Protein AF-0000000082487691 (afdb_homodimer)

pLDDT: mean 76.6, std 19.41, range [31.83, 94.5]

InterPro domains:
  IPR036424 Decaprenyl diphosphate synthase-like superfamily [G3DSA:3.40.1180.10] (66-189)
  IPR036424 Decaprenyl diphosphate synthase-like superfamily [SSF64005] (5-182)
  IPR038887 Dehydrodolichyl diphosphate synthase complex subunit Nus1 [PTHR21528] (10-188)

Secondary structure (DSSP, 8-state):
-EEEE-GGG--HHHHHHHHHHHHHTT---EEEEETT-HHHHTHHHHHHHHHHHHHHHHHT--STT----GGGS----SSSS--------TTEEEEEGGGTHHHHHHHHHHHTTS-GGG--HHHHHHHHS-SS--SEEEEESSS-S-TT--GGG-SS-EEEEES-STT--HHHHHHHHHHHHHHHHHHH-/-EEEE-GGG--HHHHHHHHHHHHHTT---EEEEETT-HHHHTHHHHHHHHHHHHHHHHHT--STT----TTSS----SSSS--------TTEEEE-GGGTHHHHHHHHHHHTTS-GGG--HHHHHHHHS-SS--SEEEEESSS-S-TT--GGG-SS-EEEEES-STT--HHHHHHHHHHHHHHHHHHH-

Solvent-accessible surface area (backbone atoms only — not comparable to full-atom values): 21103 Å² total; per-residue (Å²): 61,33,37,32,36,59,43,91,71,72,47,68,67,39,53,44,48,52,52,51,52,38,48,75,72,63,53,63,45,40,37,41,34,24,48,74,29,58,60,72,74,37,43,65,60,50,41,52,52,42,52,53,53,51,49,58,57,52,67,72,48,83,62,82,71,78,68,62,79,62,71,61,55,65,69,69,77,79,75,74,83,76,72,73,60,68,62,58,54,77,46,60,41,81,43,30,41,69,58,9,69,59,35,49,48,53,40,49,50,59,50,54,78,45,59,66,91,69,63,42,68,69,53,48,40,68,64,67,40,60,98,64,62,39,62,35,33,40,26,25,23,77,55,47,34,44,63,37,55,57,39,84,45,37,41,75,16,28,60,42,73,40,60,51,57,65,84,61,46,71,63,59,51,48,53,54,53,46,55,53,49,55,39,52,49,60,67,74,96,63,33,38,33,36,61,43,92,71,72,46,65,66,39,52,44,48,51,52,51,52,38,51,73,72,63,53,64,46,40,35,40,33,23,48,75,30,59,61,72,74,38,42,63,60,50,43,51,52,43,50,52,54,49,50,58,59,53,67,72,48,84,61,82,70,79,68,62,77,61,71,62,56,63,69,69,79,79,74,75,82,78,70,72,61,68,61,58,54,75,45,61,42,81,43,29,42,68,59,8,68,57,35,49,49,54,40,50,52,60,50,55,77,47,60,65,90,68,63,43,68,66,52,47,40,67,65,65,42,62,98,62,62,41,62,36,34,41,27,24,24,77,57,47,35,46,62,39,53,56,37,87,45,40,41,75,17,28,59,44,72,40,61,53,55,66,84,60,46,71,65,58,51,49,53,55,50,47,56,51,50,53,38,53,49,60,67,72,97

Sequence (378 aa):
MAFTNESHNLDLNAVTDLICWCKQLGIKYITLYDDLGKLKGNQKDLFRCLDYKASLLDGNNNHPLTKTNGNGYTRPRANGTPSESINYIKGLTILSKQEGRQKFVRDIKNLLTVEPDRIDIELVQKHIGWTSDPEMLVTFGTKQCLFGFPPWQLRLTEIFSLPSHRNITYKTFIDCLEKYSRTTQRLGAMAFTNESHNLDLNAVTDLICWCKQLGIKYITLYDDLGKLKGNQKDLFRCLDYKASLLDGNNNHPLTKTNGNGYTRPRANGTPSESINYIKGLTILSKQEGRQKFVRDIKNLLTVEPDRIDIELVQKHIGWTSDPEMLVTFGTKQCLFGFPPWQLRLTEIFSLPSHRNITYKTFIDCLEKYSRTTQRLGA

Radius of gyration: 24.48 Å; Cα contacts (8 Å, |Δi|>4): 515; chains: 2; bounding box: 46×85×62 Å

Foldseek 3Di:
DEEEEAPPDDDLLLVLVLVVLCVVVPNQAYEYEYAVCVCVVCLVVSQVSNVVVVVVVVVVPPPPPPPPVCVQQPDPDPDDDCPPPSRPRRNYHYYYLCLFPVVLVVLVVVCVVPDPVPDDPVVSCVRNNDPAAAQEYEYEACDQDRSRPHCVSCPNHHYHYDHHSPPDDPVNVVVRVVVSVVVVVVVVD/DEEEEAPPDDDLLLVLVLVVLCVVVPNQAYEYEYAVCVCVVCLVVSLVSNVVVVVVVVVVPPPPPPPPPCVQQPDPDPDDDCPPPSRPRRNYHYYYLCLFVVVLVVLVVVCVVPDPVPDDPVVSCVRNNDPAAAQEYEYEACDQDRSRPHDVRCPNHHYHYDHHSPPDDPVNVVVRVVVSVVVVVVVVD

Nearest PDB structures (foldseek):
  6z1n-assembly1_B-2  TM=8.251E-01  e=3.346E-14  Homo sapiens
  6w2l-assembly1_B  TM=8.427E-01  e=1.515E-13  Homo sapiens
  3ugs-assembly1_B  TM=5.948E-01  e=1.811E-06  Campylobacter jejuni
  5xk9-assembly2_C  TM=5.815E-01  e=3.152E-04  Streptomyces sp. CNH189
  5ygj-assembly1_A  TM=5.341E-01  e=9.185E-04  Streptomyces sp. CL190

Structure (mmCIF, N/CA/C/O backbone):
data_AF-0000000082487691-model_v1
#
loop_
_entity.id
_entity.type
_entity.pdbx_description
1 polymer 'ditrans,polycis-polyprenyl diphosphate synthase'
#
loop_
_atom_site.group_PDB
_atom_site.id
_atom_site.type_symbol
_atom_site.label_atom_id
_atom_site.label_alt_id
_atom_site.label_comp_id
_atom_site.label_asym_id
_atom_site.label_entity_id
_atom_site.label_seq_id
_atom_site.pdbx_PDB_ins_code
_atom_site.Cartn_x
_atom_site.Cartn_y
_atom_site.Cartn_z
_atom_site.occupancy
_atom_site.B_iso_or_equiv
_atom_site.auth_seq_id
_atom_site.auth_comp_id
_atom_site.auth_asym_id
_atom_site.auth_atom_id
_atom_site.pdbx_PDB_model_num
ATOM 1 N N . MET A 1 1 ? -7.191 11.297 6.094 1 80.62 1 MET A N 1
ATOM 2 C CA . MET A 1 1 ? -6.598 11.383 4.762 1 80.62 1 MET A CA 1
ATOM 3 C C . MET A 1 1 ? -5.082 11.516 4.855 1 80.62 1 MET A C 1
ATOM 5 O O . MET A 1 1 ? -4.562 12.219 5.727 1 80.62 1 MET A O 1
ATOM 9 N N . ALA A 1 2 ? -4.387 10.742 4.074 1 81.31 2 ALA A N 1
ATOM 10 C CA . ALA A 1 2 ? -2.928 10.773 4.086 1 81.31 2 ALA A CA 1
ATOM 11 C C . ALA A 1 2 ? -2.375 11.148 2.717 1 81.31 2 ALA A C 1
ATOM 13 O O . ALA A 1 2 ? -3 10.875 1.69 1 81.31 2 ALA A O 1
ATOM 14 N N . PHE A 1 3 ? -1.281 11.906 2.689 1 83.19 3 PHE A N 1
ATOM 15 C CA . PHE A 1 3 ? -0.546 12.266 1.482 1 83.19 3 PHE A CA 1
ATOM 16 C C . PHE A 1 3 ? 0.904 11.805 1.574 1 83.19 3 PHE A C 1
ATOM 18 O O . PHE A 1 3 ? 1.541 11.953 2.619 1 83.19 3 PHE A O 1
ATOM 25 N N . THR A 1 4 ? 1.379 11.164 0.609 1 81.88 4 THR A N 1
ATOM 26 C CA . THR A 1 4 ? 2.799 10.836 0.535 1 81.88 4 THR A CA 1
ATOM 27 C C . THR A 1 4 ? 3.441 11.5 -0.682 1 81.88 4 THR A C 1
ATOM 29 O O . THR A 1 4 ? 2.812 11.625 -1.733 1 81.88 4 THR A O 1
ATOM 32 N N . ASN A 1 5 ? 4.613 12.094 -0.536 1 79.06 5 ASN A N 1
ATOM 33 C CA . ASN A 1 5 ? 5.277 12.844 -1.597 1 79.06 5 ASN A CA 1
ATOM 34 C C . ASN A 1 5 ? 6.746 12.453 -1.722 1 79.06 5 ASN A C 1
ATOM 36 O O . ASN A 1 5 ? 7.426 12.242 -0.715 1 79.06 5 ASN A O 1
ATOM 40 N N . GLU A 1 6 ? 7.121 12.297 -3.043 1 71.5 6 GLU A N 1
ATOM 41 C CA . GLU A 1 6 ? 8.547 12.281 -3.34 1 71.5 6 GLU A CA 1
ATOM 42 C C . GLU A 1 6 ? 9.188 13.648 -3.098 1 71.5 6 GLU A C 1
ATOM 44 O O . GLU A 1 6 ? 8.781 14.641 -3.709 1 71.5 6 GLU A O 1
ATOM 49 N N . SER A 1 7 ? 9.961 13.742 -2.18 1 66.94 7 SER A N 1
ATOM 50 C CA . SER A 1 7 ? 10.367 14.992 -1.549 1 66.94 7 SER A CA 1
ATOM 51 C C . SER A 1 7 ? 11.219 15.836 -2.49 1 66.94 7 SER A C 1
ATOM 53 O O . SER A 1 7 ? 11.352 17.047 -2.305 1 66.94 7 SER A O 1
ATOM 55 N N . HIS A 1 8 ? 11.789 15.383 -3.486 1 72.31 8 HIS A N 1
ATOM 56 C CA . HIS A 1 8 ? 12.797 16.188 -4.176 1 72.31 8 HIS A CA 1
ATOM 57 C C . HIS A 1 8 ? 12.234 17.547 -4.574 1 72.31 8 HIS A C 1
ATOM 59 O O . HIS A 1 8 ? 12.953 18.547 -4.555 1 72.31 8 HIS A O 1
ATOM 65 N N . ASN A 1 9 ? 11.055 17.703 -4.75 1 79 9 ASN A N 1
ATOM 66 C CA . ASN A 1 9 ? 10.484 18.969 -5.188 1 79 9 ASN A CA 1
ATOM 67 C C . ASN A 1 9 ? 9.266 19.344 -4.352 1 79 9 ASN A C 1
ATOM 69 O O . ASN A 1 9 ? 8.234 19.75 -4.895 1 79 9 ASN A O 1
ATOM 73 N N . LEU A 1 10 ? 9.516 19.469 -3.084 1 87.56 10 LEU A N 1
ATOM 74 C CA . LEU A 1 10 ? 8.391 19.75 -2.193 1 87.56 10 LEU A CA 1
ATOM 75 C C . LEU A 1 10 ? 7.988 21.219 -2.291 1 87.56 10 LEU A C 1
ATOM 77 O O . LEU A 1 10 ? 8.828 22.109 -2.164 1 87.56 10 LEU A O 1
ATOM 81 N N . ASP A 1 11 ? 6.812 21.516 -2.615 1 92 11 ASP A N 1
ATOM 82 C CA . ASP A 1 11 ? 6.211 22.844 -2.701 1 92 11 ASP A CA 1
ATOM 83 C C . ASP A 1 11 ? 5.297 23.109 -1.506 1 92 11 ASP A C 1
ATOM 85 O O . ASP A 1 11 ? 4.16 22.641 -1.468 1 92 11 ASP A O 1
ATOM 89 N N . LEU A 1 12 ? 5.754 23.938 -0.616 1 90.69 12 LEU A N 1
ATOM 90 C CA . LEU A 1 12 ? 5.039 24.203 0.628 1 90.69 12 LEU A CA 1
ATOM 91 C C . LEU A 1 12 ? 3.691 24.859 0.353 1 90.69 12 LEU A C 1
ATOM 93 O O . LEU A 1 12 ? 2.717 24.609 1.064 1 90.69 12 LEU A O 1
ATOM 97 N N . ASN A 1 13 ? 3.666 25.625 -0.616 1 91.31 13 ASN A N 1
ATOM 98 C CA . ASN A 1 13 ? 2.412 26.281 -0.967 1 91.31 13 ASN A CA 1
ATOM 99 C C . ASN A 1 13 ? 1.351 25.266 -1.393 1 91.31 13 ASN A C 1
ATOM 101 O O . ASN A 1 13 ? 0.192 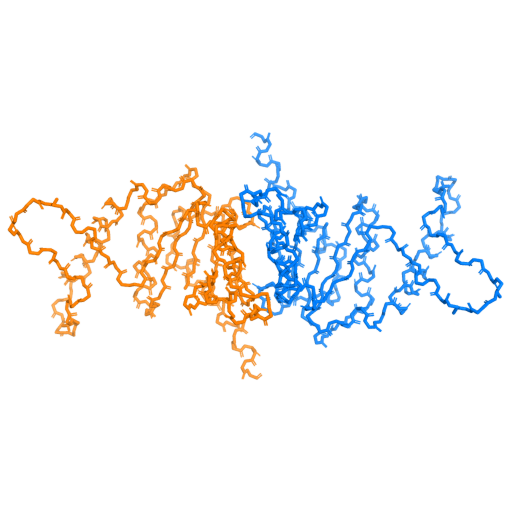25.375 -0.985 1 91.31 13 ASN A O 1
ATOM 105 N N . ALA A 1 14 ? 1.73 24.359 -2.186 1 93.62 14 ALA A N 1
ATOM 106 C CA . ALA A 1 14 ? 0.811 23.328 -2.635 1 93.62 14 ALA A CA 1
ATOM 107 C C . ALA A 1 14 ? 0.339 22.469 -1.465 1 93.62 14 ALA A C 1
ATOM 109 O O . ALA A 1 14 ? -0.845 22.125 -1.368 1 93.62 14 ALA A O 1
ATOM 110 N N . VAL A 1 15 ? 1.263 22.141 -0.592 1 93.56 15 VAL A N 1
ATOM 111 C CA . VAL A 1 15 ? 0.938 21.312 0.567 1 93.56 15 VAL A CA 1
ATOM 112 C C . VAL A 1 15 ? -0.063 22.047 1.459 1 93.56 15 VAL A C 1
ATOM 114 O O . VAL A 1 15 ? -1.046 21.453 1.913 1 93.56 15 VAL A O 1
ATOM 117 N N . THR A 1 16 ? 0.171 23.297 1.688 1 92.75 16 THR A N 1
ATOM 118 C CA . THR A 1 16 ? -0.715 24.062 2.559 1 92.75 16 THR A CA 1
ATOM 119 C C . THR A 1 16 ? -2.082 24.25 1.906 1 92.75 16 THR A C 1
ATOM 121 O O . THR A 1 16 ? -3.104 24.297 2.594 1 92.75 16 THR A O 1
ATOM 124 N N . ASP A 1 17 ? -2.148 24.359 0.562 1 92.69 17 ASP A N 1
ATOM 125 C CA . ASP A 1 17 ? -3.428 24.375 -0.142 1 92.69 17 ASP A CA 1
ATOM 126 C C . ASP A 1 17 ? -4.223 23.109 0.132 1 92.69 17 ASP A C 1
ATOM 128 O O . ASP A 1 17 ? -5.414 23.172 0.445 1 92.69 17 ASP A O 1
ATOM 132 N N . LEU A 1 18 ? -3.541 22.031 0.027 1 93.38 18 LEU A N 1
ATOM 133 C CA . LEU A 1 18 ? -4.184 20.734 0.254 1 93.38 18 LEU A CA 1
ATOM 134 C C . LEU A 1 18 ? -4.754 20.656 1.666 1 93.38 18 LEU A C 1
ATOM 1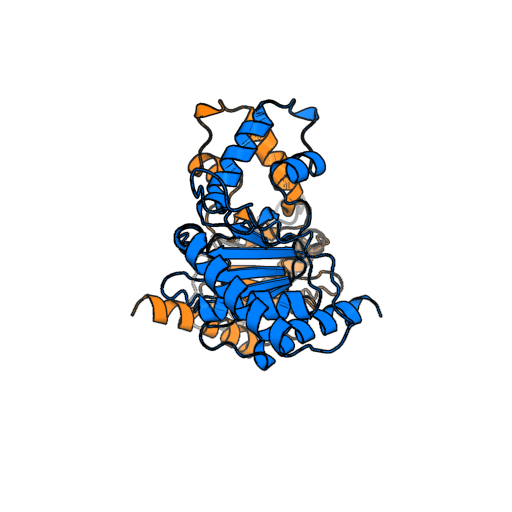36 O O . LEU A 1 18 ? -5.887 20.219 1.856 1 93.38 18 LEU A O 1
ATOM 140 N N . ILE A 1 19 ? -3.953 21.094 2.615 1 91.69 19 ILE A N 1
ATOM 141 C CA . ILE A 1 19 ? -4.398 21.078 4.004 1 91.69 19 ILE A CA 1
ATOM 142 C C . ILE A 1 19 ? -5.641 21.938 4.164 1 91.69 19 ILE A C 1
ATOM 144 O O . ILE A 1 19 ? -6.625 21.531 4.773 1 91.69 19 ILE A O 1
ATOM 148 N N . CYS A 1 20 ? -5.605 23.094 3.586 1 89.88 20 CYS A N 1
ATOM 149 C CA . CYS A 1 20 ? -6.723 24.031 3.682 1 89.88 20 CYS A CA 1
ATOM 150 C C . CYS A 1 20 ? -7.977 23.453 3.037 1 89.88 20 CYS A C 1
ATOM 152 O O . CYS A 1 20 ? -9.07 23.562 3.592 1 89.88 20 CYS A O 1
ATOM 154 N N . TRP A 1 21 ? -7.812 22.859 1.884 1 90.5 21 TRP A N 1
ATOM 155 C CA . TRP A 1 21 ? -8.945 22.234 1.204 1 90.5 21 TRP A CA 1
ATOM 156 C C . TRP A 1 21 ? -9.555 21.125 2.055 1 90.5 21 TRP A C 1
ATOM 158 O O . TRP A 1 21 ? -10.781 21.016 2.166 1 90.5 21 TRP A O 1
ATOM 168 N N . CYS A 1 22 ? -8.688 20.281 2.625 1 90 22 CYS A N 1
ATOM 169 C CA . CYS A 1 22 ? -9.164 19.219 3.506 1 90 22 CYS A CA 1
ATOM 170 C C . CYS A 1 22 ? -9.961 19.781 4.668 1 90 22 CYS A C 1
ATOM 172 O O . CYS A 1 22 ? -11.047 19.297 4.98 1 90 22 CYS A O 1
ATOM 174 N N . LYS A 1 23 ? -9.492 20.828 5.289 1 86.06 23 LYS A N 1
ATOM 175 C CA . LYS A 1 23 ? -10.156 21.453 6.43 1 86.06 23 LYS A CA 1
ATOM 176 C C . LYS A 1 23 ? -11.5 22.047 6.02 1 86.06 23 LYS A C 1
ATOM 178 O O . LYS A 1 23 ? -12.492 21.922 6.746 1 86.06 23 LYS A O 1
ATOM 183 N N . GLN A 1 24 ? -11.484 22.656 4.922 1 86.56 24 GLN A N 1
ATOM 184 C CA . GLN A 1 24 ? -12.711 23.266 4.41 1 86.56 24 GLN A CA 1
ATOM 185 C C . GLN A 1 24 ? -13.781 22.203 4.148 1 86.56 24 GLN A C 1
ATOM 187 O O . GLN A 1 24 ? -14.977 22.484 4.289 1 86.56 24 GLN A O 1
ATOM 192 N N . LEU A 1 25 ? -13.359 21.047 3.805 1 88.75 25 LEU A N 1
ATOM 193 C CA . LEU A 1 25 ? -14.289 19.969 3.492 1 88.75 25 LEU A CA 1
ATOM 194 C C . LEU A 1 25 ? -14.672 19.203 4.754 1 88.75 25 LEU A C 1
ATOM 196 O O . LEU A 1 25 ? -15.477 18.281 4.699 1 88.75 25 LEU A O 1
ATOM 200 N N . GLY A 1 26 ? -14.016 19.516 5.867 1 87.81 26 GLY A N 1
ATOM 201 C CA . GLY A 1 26 ? -14.391 18.906 7.133 1 87.81 26 GLY A CA 1
ATOM 202 C C . GLY A 1 26 ? -13.586 17.672 7.465 1 87.81 26 GLY A C 1
ATOM 203 O O . GLY A 1 26 ? -13.977 16.875 8.328 1 87.81 26 GLY A O 1
ATOM 204 N N . ILE A 1 27 ? -12.539 17.453 6.73 1 87.38 27 ILE A N 1
ATOM 205 C CA . ILE A 1 27 ? -11.664 16.328 7.047 1 87.38 27 ILE A CA 1
ATOM 206 C C . ILE A 1 27 ? -10.898 16.625 8.344 1 87.38 27 ILE A C 1
ATOM 208 O O . ILE A 1 27 ? -10.164 17.609 8.422 1 87.38 27 ILE A O 1
ATOM 212 N N . LYS A 1 28 ? -11 15.758 9.266 1 85.75 28 LYS A N 1
ATOM 213 C CA . LYS A 1 28 ? -10.547 16.031 10.625 1 85.75 28 LYS A CA 1
ATOM 214 C C . LYS A 1 28 ? -9.094 15.609 10.82 1 85.75 28 LYS A C 1
ATOM 216 O O . LYS A 1 28 ? -8.367 16.219 11.609 1 85.75 28 LYS A O 1
ATOM 221 N N . TYR A 1 29 ? -8.672 14.594 10.18 1 88.19 29 TYR A N 1
ATOM 222 C CA . TYR A 1 29 ? -7.332 14.055 10.375 1 88.19 29 TYR A CA 1
ATOM 223 C C . TYR A 1 29 ? -6.559 14.008 9.062 1 88.19 29 TYR A C 1
ATOM 225 O O . TYR A 1 29 ? -7.027 13.43 8.078 1 88.19 29 TYR A O 1
ATOM 233 N N . ILE A 1 30 ? -5.477 14.742 9.062 1 91.06 30 ILE A N 1
ATOM 234 C CA . ILE A 1 30 ? -4.613 14.797 7.887 1 91.06 30 ILE A CA 1
ATOM 235 C C . ILE A 1 30 ? -3.213 14.312 8.25 1 91.06 30 ILE A C 1
ATOM 237 O O . ILE A 1 30 ? -2.637 14.75 9.25 1 91.06 30 ILE A O 1
ATOM 241 N N . THR A 1 31 ? -2.742 13.336 7.547 1 91.06 31 THR A N 1
ATOM 242 C CA . THR A 1 31 ? -1.373 12.859 7.719 1 91.06 31 THR A CA 1
ATOM 243 C C . THR A 1 31 ? -0.534 13.172 6.48 1 91.06 31 THR A C 1
ATOM 245 O O . THR A 1 31 ? -0.919 12.836 5.363 1 91.06 31 THR A O 1
ATOM 248 N N . LEU A 1 32 ? 0.548 13.898 6.691 1 92.75 32 LEU A N 1
ATOM 249 C CA . LEU A 1 32 ? 1.507 14.195 5.633 1 92.75 32 LEU A CA 1
ATOM 250 C C . LEU A 1 32 ? 2.777 13.367 5.801 1 92.75 32 LEU A C 1
ATOM 252 O O . LEU A 1 32 ? 3.285 13.227 6.918 1 92.75 32 LEU A O 1
ATOM 256 N N . TYR A 1 33 ? 3.191 12.789 4.664 1 91.81 33 TYR A N 1
ATOM 257 C CA . TYR A 1 33 ? 4.426 12.016 4.676 1 91.81 33 TYR A CA 1
ATOM 258 C C . TYR A 1 33 ? 5.336 12.422 3.521 1 91.81 33 TYR A C 1
ATOM 260 O O . TYR A 1 33 ? 4.879 12.586 2.389 1 91.81 33 TYR A O 1
ATOM 268 N N . ASP A 1 34 ? 6.582 12.664 3.855 1 91.56 34 ASP A N 1
ATOM 269 C CA . ASP A 1 34 ? 7.594 12.781 2.811 1 91.56 34 ASP A CA 1
ATOM 270 C C . ASP A 1 34 ? 8.859 12.016 3.182 1 91.56 34 ASP A C 1
ATOM 272 O O . ASP A 1 34 ? 9.258 11.992 4.348 1 91.56 34 ASP A O 1
ATOM 276 N N . ASP A 1 35 ? 9.516 11.461 2.207 1 88.19 35 ASP A N 1
ATOM 277 C CA . ASP A 1 35 ? 10.57 10.477 2.42 1 88.19 35 ASP A CA 1
ATOM 278 C C . ASP A 1 35 ? 11.836 11.141 2.967 1 88.19 35 ASP A C 1
ATOM 280 O O . ASP A 1 35 ? 12.578 10.531 3.736 1 88.19 35 ASP A O 1
ATOM 284 N N . LEU A 1 36 ? 12.016 12.398 2.637 1 88.81 36 LEU A N 1
ATOM 285 C CA . LEU A 1 36 ? 13.266 13.039 3.047 1 88.81 36 LEU A CA 1
ATOM 286 C C . LEU A 1 36 ? 13.055 13.875 4.301 1 88.81 36 LEU A C 1
ATOM 288 O O . LEU A 1 36 ? 14 14.477 4.816 1 88.81 36 LEU A O 1
ATOM 292 N N . GLY A 1 37 ? 11.859 13.953 4.77 1 90.44 37 GLY A N 1
ATOM 293 C CA . GLY A 1 37 ? 11.578 14.703 5.988 1 90.44 37 GLY A CA 1
ATOM 294 C C . GLY A 1 37 ? 11.648 16.203 5.797 1 90.44 37 GLY A C 1
ATOM 295 O O . GLY A 1 37 ? 11.961 16.938 6.734 1 90.44 37 GLY A O 1
ATOM 296 N N . LYS A 1 38 ? 11.406 16.656 4.641 1 91.94 38 LYS A N 1
ATOM 297 C CA . LYS A 1 38 ? 11.461 18.078 4.359 1 91.94 38 LYS A CA 1
ATOM 298 C C . LYS A 1 38 ? 10.352 18.828 5.086 1 91.94 38 LYS A C 1
ATOM 300 O O . LYS A 1 38 ? 10.547 19.953 5.547 1 91.94 38 LYS A O 1
ATOM 305 N N . LEU A 1 39 ? 9.219 18.266 5.207 1 91.5 39 LEU A N 1
ATOM 306 C CA . LEU A 1 39 ? 8.102 18.891 5.895 1 91.5 39 LEU A CA 1
ATOM 307 C C . LEU A 1 39 ? 8.391 19.047 7.383 1 91.5 39 LEU A C 1
ATOM 309 O O . LEU A 1 39 ? 8.125 20.109 7.961 1 91.5 39 LEU A O 1
ATOM 313 N N . LYS A 1 40 ? 8.93 18.031 7.938 1 88.62 40 LYS A N 1
ATOM 314 C CA . LYS A 1 40 ? 9.305 18.109 9.344 1 88.62 40 LYS A CA 1
ATOM 315 C C . LYS A 1 40 ? 10.383 19.172 9.57 1 88.62 40 LYS A C 1
ATOM 317 O O . LYS A 1 40 ? 10.352 19.891 10.562 1 88.62 40 LYS A O 1
ATOM 322 N N . GLY A 1 41 ? 11.234 19.219 8.695 1 90.44 41 GLY A N 1
ATOM 323 C CA . GLY A 1 41 ? 12.312 20.188 8.789 1 90.44 41 GLY A CA 1
ATOM 324 C C . GLY A 1 41 ? 11.844 21.625 8.578 1 90.44 41 GLY A C 1
ATOM 325 O O . GLY A 1 41 ? 12.539 22.562 8.961 1 90.44 41 GLY A O 1
ATOM 326 N N . ASN A 1 42 ? 10.742 21.766 7.906 1 90.25 42 ASN A N 1
ATOM 327 C CA . ASN A 1 42 ? 10.219 23.094 7.578 1 90.25 42 ASN A CA 1
ATOM 328 C C . ASN A 1 42 ? 8.875 23.359 8.25 1 90.25 42 ASN A C 1
ATOM 330 O O . ASN A 1 42 ? 8 24 7.672 1 90.25 42 ASN A O 1
ATOM 334 N N . GLN A 1 43 ? 8.703 22.766 9.367 1 89.5 43 GLN A N 1
ATOM 335 C CA . GLN A 1 43 ? 7.395 22.844 10.016 1 89.5 43 GLN A CA 1
ATOM 336 C C . GLN A 1 43 ? 7.012 24.281 10.328 1 89.5 43 GLN A C 1
ATOM 338 O O . GLN A 1 43 ? 5.852 24.672 10.195 1 89.5 43 GLN A O 1
ATOM 343 N N . LYS A 1 44 ? 8.023 25.109 10.758 1 87.5 44 LYS A N 1
ATOM 344 C CA . LYS A 1 44 ? 7.754 26.516 11.07 1 87.5 44 LYS A CA 1
ATOM 345 C C . LYS A 1 44 ? 7.207 27.25 9.859 1 87.5 44 LYS A C 1
ATOM 347 O O . LYS A 1 44 ? 6.203 27.953 9.953 1 87.5 44 LYS A O 1
ATOM 352 N N . ASP A 1 45 ? 7.891 27.031 8.797 1 90.69 45 ASP A N 1
ATOM 353 C CA . ASP A 1 45 ? 7.449 27.672 7.559 1 90.69 45 ASP A CA 1
ATOM 354 C C . ASP A 1 45 ? 6.078 27.141 7.129 1 90.69 45 ASP A C 1
ATOM 356 O O . ASP A 1 45 ? 5.258 27.906 6.605 1 90.69 45 ASP A O 1
ATOM 360 N N . LEU A 1 46 ? 5.844 25.891 7.336 1 90.75 46 LEU A N 1
ATOM 361 C CA . LEU A 1 46 ? 4.562 25.281 7.012 1 90.75 46 LEU A CA 1
ATOM 362 C C . LEU A 1 46 ? 3.43 25.938 7.789 1 90.75 46 LEU A C 1
ATOM 364 O O . LEU A 1 46 ? 2.424 26.344 7.207 1 90.75 46 LEU A O 1
ATOM 368 N N . PHE A 1 47 ? 3.646 26.172 8.992 1 88.56 47 PHE A N 1
ATOM 369 C CA . PHE A 1 47 ? 2.6 26.719 9.844 1 88.56 47 PHE A CA 1
ATOM 370 C C . PHE A 1 47 ? 2.412 28.219 9.578 1 88.56 47 PHE A C 1
ATOM 372 O O . PHE A 1 47 ? 1.29 28.719 9.633 1 88.56 47 PHE A O 1
ATOM 379 N N . ARG A 1 48 ? 3.492 28.844 9.336 1 88.62 48 ARG A N 1
ATOM 380 C CA . ARG A 1 48 ? 3.393 30.25 8.969 1 88.62 48 ARG A CA 1
ATOM 381 C C . ARG A 1 48 ? 2.531 30.438 7.723 1 88.62 48 ARG A C 1
ATOM 383 O O . ARG A 1 48 ? 1.685 31.328 7.668 1 88.62 48 ARG A O 1
ATOM 390 N N . CYS A 1 49 ? 2.791 29.578 6.773 1 89.19 49 CYS A N 1
ATOM 391 C CA . CYS A 1 49 ? 2.014 29.625 5.539 1 89.19 49 CYS A CA 1
ATOM 392 C C . CYS A 1 49 ? 0.545 29.328 5.812 1 89.19 49 CYS A C 1
ATOM 394 O O . CYS A 1 49 ? -0.339 29.984 5.273 1 89.19 49 CYS A O 1
ATOM 396 N N . LEU A 1 50 ? 0.319 28.406 6.645 1 88.5 50 LEU A N 1
ATOM 397 C CA . LEU A 1 50 ? -1.051 28.031 6.984 1 88.5 50 LEU A CA 1
ATOM 398 C C . LEU A 1 50 ? -1.765 29.172 7.699 1 88.5 50 LEU A C 1
ATOM 400 O O . LEU A 1 50 ? -2.932 29.453 7.418 1 88.5 50 LEU A O 1
ATOM 404 N N . ASP A 1 51 ? -1.062 29.812 8.578 1 84.38 51 ASP A N 1
ATOM 405 C CA . ASP A 1 51 ? -1.615 30.953 9.305 1 84.38 51 ASP A CA 1
ATOM 406 C C . ASP A 1 51 ? -1.981 32.062 8.344 1 84.38 51 ASP A C 1
ATOM 408 O O . ASP A 1 51 ? -3.041 32.688 8.477 1 84.38 51 ASP A O 1
ATOM 412 N N . TYR A 1 52 ? -1.135 32.312 7.512 1 86.62 52 TYR A N 1
ATOM 413 C CA . TYR A 1 52 ? -1.371 33.344 6.512 1 86.62 52 TYR A CA 1
ATOM 414 C C . TYR A 1 52 ? -2.613 33.031 5.688 1 86.62 52 TYR A C 1
ATOM 416 O O . TYR A 1 52 ? -3.484 33.906 5.52 1 86.62 52 TYR A O 1
ATOM 424 N N . LYS A 1 53 ? -2.74 31.906 5.266 1 85.5 53 LYS A N 1
ATOM 425 C CA . LYS A 1 53 ? -3.877 31.5 4.441 1 85.5 53 LYS A CA 1
ATOM 426 C C . LYS A 1 53 ? -5.176 31.531 5.246 1 85.5 53 LYS A C 1
ATOM 428 O O . LYS A 1 53 ? -6.223 31.922 4.734 1 85.5 53 LYS A O 1
ATOM 433 N N . ALA A 1 54 ? -5.059 31.109 6.41 1 79.94 54 ALA A N 1
ATOM 434 C CA . ALA A 1 54 ? -6.227 31.141 7.285 1 79.94 54 ALA A CA 1
ATOM 435 C C . ALA A 1 54 ? -6.699 32.562 7.523 1 79.94 54 ALA A C 1
ATOM 437 O O . ALA A 1 54 ? -7.902 32.844 7.57 1 79.94 54 ALA A O 1
ATOM 438 N N . SER A 1 55 ? -5.754 33.438 7.656 1 82.06 55 SER A N 1
ATOM 439 C CA . SER A 1 55 ? -6.066 34.812 7.906 1 82.06 55 SER A CA 1
ATOM 440 C C . SER A 1 55 ? -6.766 35.469 6.707 1 82.06 55 SER A C 1
ATOM 442 O O . SER A 1 55 ? -7.59 36.375 6.867 1 82.06 55 SER A O 1
ATOM 444 N N . LEU A 1 56 ? -6.48 35 5.551 1 77.38 56 LEU A N 1
ATOM 445 C CA . LEU A 1 56 ? -7.102 35.5 4.332 1 77.38 56 LEU A CA 1
ATOM 446 C C . LEU A 1 56 ? -8.555 35.031 4.234 1 77.38 56 LEU A C 1
ATOM 448 O O . LEU A 1 56 ? -9.391 35.75 3.666 1 77.38 56 LEU A O 1
ATOM 452 N N . LEU A 1 57 ? -8.766 33.938 4.734 1 68.81 57 LEU A N 1
ATOM 453 C CA . LEU A 1 57 ? -10.109 33.375 4.711 1 68.81 57 LEU A CA 1
ATOM 454 C C . LEU A 1 57 ? -10.984 34.031 5.773 1 68.81 57 LEU A C 1
ATOM 456 O O . LEU A 1 57 ? -12.188 34.219 5.559 1 68.81 57 LEU A O 1
ATOM 460 N N . ASP A 1 58 ? -10.43 34.281 6.988 1 61.12 58 ASP A N 1
ATOM 461 C CA . ASP A 1 58 ? -11.164 34.969 8.055 1 61.12 58 ASP A CA 1
ATOM 462 C C . ASP A 1 58 ? -11.438 36.438 7.703 1 61.12 58 ASP A C 1
ATOM 464 O O . ASP A 1 58 ? -12.461 37 8.094 1 61.12 58 ASP A O 1
ATOM 468 N N . GLY A 1 59 ? -10.539 37.125 7.176 1 55.59 59 GLY A N 1
ATOM 469 C CA . GLY A 1 59 ? -10.75 38.531 6.836 1 55.59 59 GLY A CA 1
ATOM 470 C C . GLY A 1 59 ? -11.883 38.75 5.855 1 55.59 59 GLY A C 1
ATOM 471 O O . GLY A 1 59 ? -12.523 39.781 5.863 1 55.59 59 GLY A O 1
ATOM 472 N N . ASN A 1 60 ? -12.086 37.906 4.91 1 47.34 60 ASN A N 1
ATOM 473 C CA . ASN A 1 60 ? -13.219 38.125 4.02 1 47.34 60 ASN A CA 1
ATOM 474 C C . ASN A 1 60 ? -14.539 37.781 4.703 1 47.34 60 ASN A C 1
ATOM 476 O O . ASN A 1 60 ? -15.609 38 4.133 1 47.34 60 ASN A O 1
ATOM 480 N N . ASN A 1 61 ? -14.648 36.906 5.707 1 42.25 61 ASN A N 1
ATOM 481 C CA . ASN A 1 61 ? -15.914 36.656 6.371 1 42.25 61 ASN A CA 1
ATOM 482 C C . ASN A 1 61 ? -16.234 37.688 7.438 1 42.25 61 ASN A C 1
ATOM 484 O O . ASN A 1 61 ? -15.781 37.562 8.578 1 42.25 61 ASN A O 1
ATOM 488 N N . ASN A 1 62 ? -16.656 38.906 7.258 1 37.03 62 ASN A N 1
ATOM 489 C CA . ASN A 1 62 ? -17.688 39.594 8.016 1 37.03 62 ASN A CA 1
ATOM 490 C C . ASN A 1 62 ? -18.906 38.719 8.273 1 37.03 62 ASN A C 1
ATOM 492 O O . ASN A 1 62 ? -20 39.188 8.508 1 37.03 62 ASN A O 1
ATOM 496 N N . HIS A 1 63 ? -19.266 37.594 7.656 1 35.88 63 HIS A N 1
ATOM 497 C CA . HIS A 1 63 ? -20.422 36.812 8.078 1 35.88 63 HIS A CA 1
ATOM 498 C C . HIS A 1 63 ? -20.156 36.125 9.422 1 35.88 63 HIS A C 1
ATOM 500 O O . HIS A 1 63 ? -19.047 35.688 9.68 1 35.88 63 HIS A O 1
ATOM 506 N N . PRO A 1 64 ? -21.109 36.375 10.594 1 35.69 64 PRO A N 1
ATOM 507 C CA . PRO A 1 64 ? -21.141 35.875 11.977 1 35.69 64 PRO A CA 1
ATOM 508 C C . PRO A 1 64 ? -20.781 34.406 12.102 1 35.69 64 PRO A C 1
ATOM 510 O O . PRO A 1 64 ? -20.812 33.844 13.195 1 35.69 64 PRO A O 1
ATOM 513 N N . LEU A 1 65 ? -20.953 33.688 11.062 1 32.25 65 LEU A N 1
ATOM 514 C CA . LEU A 1 65 ? -21.016 32.25 11.32 1 32.25 65 LEU A CA 1
ATOM 515 C C . LEU A 1 65 ? -19.75 31.781 12.039 1 32.25 65 LEU A C 1
ATOM 517 O O . LEU A 1 65 ? -19.812 30.891 12.891 1 32.25 65 LEU A O 1
ATOM 521 N N . THR A 1 66 ? -18.594 31.906 11.422 1 33.34 66 THR A N 1
ATOM 522 C CA . THR A 1 66 ? -17.594 31 11.961 1 33.34 66 THR A CA 1
ATOM 523 C C . THR A 1 66 ? -17 31.547 13.258 1 33.34 66 THR A C 1
ATOM 525 O O . THR A 1 66 ? -16.094 32.375 13.234 1 33.34 66 THR A O 1
ATOM 528 N N . LYS A 1 67 ? -17.766 32.062 14.227 1 35.22 67 LYS A N 1
ATOM 529 C CA . LYS A 1 67 ? -17.281 32.031 15.609 1 35.22 67 LYS A CA 1
ATOM 530 C C . LYS A 1 67 ? -16.656 30.688 15.938 1 35.22 67 LYS A C 1
ATOM 532 O O . LYS A 1 67 ? -17.297 29.828 16.531 1 35.22 67 LYS A O 1
ATOM 537 N N . THR A 1 68 ? -16.125 29.969 15.016 1 33 68 THR A N 1
ATOM 538 C CA . THR A 1 68 ? -15.484 28.797 15.594 1 33 68 THR A CA 1
ATOM 539 C C . THR A 1 68 ? -14.602 29.203 16.766 1 33 68 THR A C 1
ATOM 541 O O . THR A 1 68 ? -13.906 30.219 16.719 1 33 68 THR A O 1
ATOM 544 N N . ASN A 1 69 ? -14.938 28.922 18.062 1 33.5 69 ASN A N 1
ATOM 545 C CA . ASN A 1 69 ? -14.07 28.859 19.234 1 33.5 69 ASN A CA 1
ATOM 546 C C . ASN A 1 69 ? -12.625 28.562 18.844 1 33.5 69 ASN A C 1
ATOM 548 O O . ASN A 1 69 ? -12.352 27.578 18.141 1 33.5 69 ASN A O 1
ATOM 552 N N . GLY A 1 70 ? -11.789 29.562 18.531 1 35.31 70 GLY A N 1
ATOM 553 C CA . GLY A 1 70 ? -10.352 29.625 18.328 1 35.31 70 GLY A CA 1
ATOM 554 C C . GLY A 1 70 ? -9.594 28.562 19.109 1 35.31 70 GLY A C 1
ATOM 555 O O . GLY A 1 70 ? -8.414 28.75 19.438 1 35.31 70 GLY A O 1
ATOM 556 N N . ASN A 1 71 ? -10.289 27.797 19.922 1 35.91 71 ASN A N 1
ATOM 557 C CA . ASN A 1 71 ? -9.625 26.906 20.875 1 35.91 71 ASN A CA 1
ATOM 558 C C . ASN A 1 71 ? -8.523 26.094 20.203 1 35.91 71 ASN A C 1
ATOM 560 O O . ASN A 1 71 ? -7.82 25.328 20.859 1 35.91 71 ASN A O 1
ATOM 564 N N . GLY A 1 72 ? -8.773 25.812 18.984 1 37.34 72 GLY A N 1
ATOM 565 C CA . GLY A 1 72 ? -7.781 24.828 18.594 1 37.34 72 GLY A CA 1
ATOM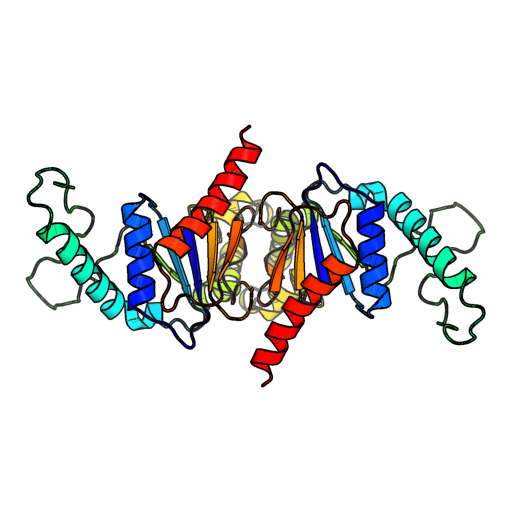 566 C C . GLY A 1 72 ? -6.398 25.422 18.375 1 37.34 72 GLY A C 1
ATOM 567 O O . GLY A 1 72 ? -5.426 24.688 18.188 1 37.34 72 GLY A O 1
ATOM 568 N N . TYR A 1 73 ? -6.387 26.625 17.688 1 35.44 73 TYR A N 1
ATOM 569 C CA . TYR A 1 73 ? -5.055 27.203 17.578 1 35.44 73 TYR A CA 1
ATOM 570 C C . TYR A 1 73 ? -4.66 27.922 18.859 1 35.44 73 TYR A C 1
ATOM 572 O O . TYR A 1 73 ? -5.305 28.906 19.25 1 35.44 73 TYR A O 1
ATOM 580 N N . THR A 1 74 ? -4.469 27.312 20.031 1 35.41 74 THR A N 1
ATOM 581 C CA . THR A 1 74 ? -3.914 28.078 21.141 1 35.41 74 THR A CA 1
ATOM 582 C C . THR A 1 74 ? -2.719 28.906 20.688 1 35.41 74 THR A C 1
ATOM 584 O O . THR A 1 74 ? -1.737 28.359 20.172 1 35.41 74 THR A O 1
ATOM 587 N N . ARG A 1 75 ? -2.955 30.078 20.328 1 35.28 75 ARG A N 1
ATOM 588 C CA . ARG A 1 75 ? -1.866 31.031 20.125 1 35.28 75 ARG A CA 1
ATOM 589 C C . ARG A 1 75 ? -0.931 31.062 21.328 1 35.28 75 ARG A C 1
ATOM 591 O O . ARG A 1 75 ? -1.385 31.141 22.469 1 35.28 75 ARG A O 1
ATOM 598 N N . PRO A 1 76 ? 0.363 30.594 21.266 1 37.28 76 PRO A N 1
ATOM 599 C CA . PRO A 1 76 ? 1.23 30.891 22.406 1 37.28 76 PRO A CA 1
ATOM 600 C C . PRO A 1 76 ? 1.116 32.344 22.859 1 37.28 76 PRO A C 1
ATOM 602 O O . PRO A 1 76 ? 0.925 33.25 22.031 1 37.28 76 PRO A O 1
ATOM 605 N N . ARG A 1 77 ? 0.621 32.531 24 1 36.06 77 ARG A N 1
ATOM 606 C CA . ARG A 1 77 ? 0.761 33.812 24.703 1 36.06 77 ARG A CA 1
ATOM 607 C C . ARG A 1 77 ? 2.162 34.375 24.516 1 36.06 77 ARG A C 1
ATOM 609 O O . ARG A 1 77 ? 3.139 33.656 24.422 1 36.06 77 ARG A O 1
ATOM 616 N N . ALA A 1 78 ? 2.381 35.656 24.156 1 33.12 78 ALA A N 1
ATOM 617 C CA . ALA A 1 78 ? 3.492 36.594 23.953 1 33.12 78 ALA A CA 1
ATOM 618 C C . ALA A 1 78 ? 4.516 36.469 25.078 1 33.12 78 ALA A C 1
ATOM 620 O O . ALA A 1 78 ? 5.496 37.219 25.125 1 33.12 78 ALA A O 1
ATOM 621 N N . ASN A 1 79 ? 4.23 36.156 26.328 1 34.41 79 ASN A N 1
ATOM 622 C CA . ASN A 1 79 ? 5.32 36.562 27.203 1 34.41 79 ASN A CA 1
ATOM 623 C C . ASN A 1 79 ? 6.648 35.969 26.766 1 34.41 79 ASN A C 1
ATOM 625 O O . ASN A 1 79 ? 7.645 36.656 26.625 1 34.41 79 ASN A O 1
ATOM 629 N N . GLY A 1 80 ? 7.441 35.156 27.703 1 34.53 80 GLY A N 1
ATOM 630 C CA . GLY A 1 80 ? 8.859 34.844 27.734 1 34.53 80 GLY A CA 1
ATOM 631 C C . GLY A 1 80 ? 9.367 34.219 26.453 1 34.53 80 GLY A C 1
ATOM 632 O O . GLY A 1 80 ? 8.734 34.344 25.406 1 34.53 80 GLY A O 1
ATOM 633 N N . THR A 1 81 ? 10.445 33.219 26.547 1 34.88 81 THR A N 1
ATOM 634 C CA . THR A 1 81 ? 11.297 32.719 25.469 1 34.88 81 THR A CA 1
ATOM 635 C C . THR A 1 81 ? 10.461 32.188 24.328 1 34.88 81 THR A C 1
ATOM 637 O O . THR A 1 81 ? 9.57 31.359 24.531 1 34.88 81 THR A O 1
ATOM 640 N N . PRO A 1 82 ? 10.328 32.938 23.156 1 35.56 82 PRO A N 1
ATOM 641 C CA . PRO A 1 82 ? 9.602 32.594 21.922 1 35.56 82 PRO A CA 1
ATOM 642 C C . PRO A 1 82 ? 9.633 31.109 21.625 1 35.56 82 PRO A C 1
ATOM 644 O O . PRO A 1 82 ? 10.531 30.625 20.922 1 35.56 82 PRO A O 1
ATOM 647 N N . SER A 1 83 ? 9.961 30.297 22.562 1 35.72 83 SER A N 1
ATOM 648 C CA . SER A 1 83 ? 9.828 28.938 22.047 1 35.72 83 SER A CA 1
ATOM 649 C C . SER A 1 83 ? 8.555 28.766 21.234 1 35.72 83 SER A C 1
ATOM 651 O O . SER A 1 83 ? 7.449 28.969 21.734 1 35.72 83 SER A O 1
ATOM 653 N N . GLU A 1 84 ? 8.555 29.266 19.906 1 36.94 84 GLU A N 1
ATOM 654 C CA . GLU A 1 84 ? 7.652 29.281 18.75 1 36.94 84 GLU A CA 1
ATOM 655 C C . GLU A 1 84 ? 6.688 28.094 18.797 1 36.94 84 GLU A C 1
ATOM 657 O O . GLU A 1 84 ? 7.113 26.938 18.797 1 36.94 84 GLU A O 1
ATOM 662 N N . SER A 1 85 ? 5.699 28.156 19.5 1 35.78 85 SER A N 1
ATOM 663 C CA . SER A 1 85 ? 4.539 27.281 19.5 1 35.78 85 SER A CA 1
ATOM 664 C C . SER A 1 85 ? 4.16 26.859 18.094 1 35.78 85 SER A C 1
ATOM 666 O O . SER A 1 85 ? 3.818 27.703 17.25 1 35.78 85 SER A O 1
ATOM 668 N N . ILE A 1 86 ? 5 26.047 17.391 1 40 86 ILE A N 1
ATOM 669 C CA . ILE A 1 86 ? 4.52 25.375 16.188 1 40 86 ILE A CA 1
ATOM 670 C C . ILE A 1 86 ? 3.012 25.156 16.281 1 40 86 ILE A C 1
ATOM 672 O O . ILE A 1 86 ? 2.537 24.5 17.219 1 40 86 ILE A O 1
ATOM 676 N N . ASN A 1 87 ? 2.215 26.156 16.016 1 44.62 87 ASN A N 1
ATOM 677 C CA . ASN A 1 87 ? 0.763 26.047 15.93 1 44.62 87 ASN A CA 1
ATOM 678 C C . ASN A 1 87 ? 0.343 24.688 15.375 1 44.62 87 ASN A C 1
ATOM 680 O O . ASN A 1 87 ? 0.755 24.297 14.273 1 44.62 87 ASN A O 1
ATOM 684 N N . TYR A 1 88 ? 0.162 23.719 16.375 1 54.59 88 TYR A N 1
ATOM 685 C CA . TYR A 1 88 ? -0.365 22.359 16.25 1 54.59 88 TYR A CA 1
ATOM 686 C C . TYR A 1 88 ? -1.755 22.375 15.617 1 54.59 88 TYR A C 1
ATOM 688 O O . TYR A 1 88 ? -2.605 23.188 16 1 54.59 88 TYR A O 1
ATOM 696 N N . ILE A 1 89 ? -1.929 22.391 14.242 1 62.78 89 ILE A N 1
ATOM 697 C CA . ILE A 1 89 ? -3.23 22.094 13.656 1 62.78 89 ILE A CA 1
ATOM 698 C C . ILE A 1 89 ? -3.732 20.75 14.172 1 62.78 89 ILE A C 1
ATOM 700 O O . ILE A 1 89 ? -3.096 19.719 13.945 1 62.78 89 ILE A O 1
ATOM 704 N N . LYS A 1 90 ? -4.762 20.891 14.984 1 78.12 90 LYS A N 1
ATOM 705 C CA . LYS A 1 90 ? -5.363 19.656 15.5 1 78.12 90 LYS A CA 1
ATOM 706 C C . LYS A 1 90 ? -5.668 18.688 14.367 1 78.12 90 LYS A C 1
ATOM 708 O O . LYS A 1 90 ? -6.219 19.062 13.336 1 78.12 90 LYS A O 1
ATOM 713 N N . GLY A 1 91 ? -5.121 17.578 14.492 1 85.81 91 GLY A N 1
ATOM 714 C CA . GLY A 1 91 ? -5.438 16.531 13.531 1 85.81 91 GLY A CA 1
ATOM 715 C C . GLY A 1 91 ? -4.41 16.406 12.422 1 85.81 91 GLY A C 1
ATOM 716 O O . GLY A 1 91 ? -4.512 15.516 11.57 1 85.81 91 GLY A O 1
ATOM 717 N N . LEU A 1 92 ? -3.445 17.359 12.461 1 88.81 92 LEU A N 1
ATOM 718 C CA . LEU A 1 92 ? -2.404 17.297 11.438 1 88.81 92 LEU A CA 1
ATOM 719 C C . LEU A 1 92 ? -1.207 16.5 11.938 1 88.81 92 LEU A C 1
ATOM 721 O O . LEU A 1 92 ? -0.653 16.797 13 1 88.81 92 LEU A O 1
ATOM 725 N N . THR A 1 93 ? -0.89 15.461 11.242 1 89.12 93 THR A N 1
ATOM 726 C CA . THR A 1 93 ? 0.272 14.641 11.555 1 89.12 93 THR A CA 1
ATOM 727 C C . THR A 1 93 ? 1.296 14.695 10.43 1 89.12 93 THR A C 1
ATOM 729 O O . THR A 1 93 ? 0.938 14.594 9.25 1 89.12 93 THR A O 1
ATOM 732 N N . ILE A 1 94 ? 2.531 14.914 10.766 1 90.81 94 ILE A N 1
ATOM 733 C CA . ILE A 1 94 ? 3.607 14.953 9.781 1 90.81 94 ILE A CA 1
ATOM 734 C C . ILE A 1 94 ? 4.598 13.82 10.055 1 90.81 94 ILE A C 1
ATOM 736 O O . ILE A 1 94 ? 5.113 13.703 11.172 1 90.81 94 ILE A O 1
ATOM 740 N N . LEU A 1 95 ? 4.801 13.039 9.016 1 89.69 95 LEU A N 1
ATOM 741 C CA . LEU A 1 95 ? 5.672 11.867 9.133 1 89.69 95 LEU A CA 1
ATOM 742 C C . LEU A 1 95 ? 6.809 11.938 8.117 1 89.69 95 LEU A C 1
ATOM 744 O O . LEU A 1 95 ? 6.738 12.703 7.152 1 89.69 95 LEU A O 1
ATOM 748 N N . SER A 1 96 ? 7.82 11.203 8.398 1 90.19 96 SER A N 1
ATOM 749 C CA . SER A 1 96 ? 8.953 11.016 7.504 1 90.19 96 SER A CA 1
ATOM 750 C C . SER A 1 96 ? 9.414 9.562 7.5 1 90.19 96 SER A C 1
ATOM 752 O O . SER A 1 96 ? 8.766 8.695 8.086 1 90.19 96 SER A O 1
ATOM 754 N N . LYS A 1 97 ? 10.5 9.336 6.773 1 86.5 97 LYS A N 1
ATOM 755 C CA . LYS A 1 97 ? 11.031 7.984 6.648 1 86.5 97 LYS A CA 1
ATOM 756 C C . LYS A 1 97 ? 11.344 7.383 8.016 1 86.5 97 LYS A C 1
ATOM 758 O O . LYS A 1 97 ? 11.281 6.168 8.195 1 86.5 97 LYS A O 1
ATOM 763 N N . GLN A 1 98 ? 11.586 8.227 8.984 1 85.06 98 GLN A N 1
ATOM 764 C CA . GLN A 1 98 ? 11.898 7.766 10.336 1 85.06 98 GLN A CA 1
ATOM 765 C C . GLN A 1 98 ? 10.688 7.094 10.977 1 85.06 98 GLN A C 1
ATOM 767 O O . GLN A 1 98 ? 10.844 6.27 11.883 1 85.06 98 GLN A O 1
ATOM 772 N N . GLU A 1 99 ? 9.562 7.422 10.5 1 83.06 99 GLU A N 1
ATOM 773 C CA . GLU A 1 99 ? 8.344 6.82 11.023 1 83.06 99 GLU A CA 1
ATOM 774 C C . GLU A 1 99 ? 7.906 5.625 10.18 1 83.06 99 GLU A C 1
ATOM 776 O O . GLU A 1 99 ? 6.816 5.082 10.375 1 83.06 99 GLU A O 1
ATOM 781 N N . GLY A 1 100 ? 8.727 5.234 9.234 1 81.38 100 GLY A N 1
ATOM 782 C CA . GLY A 1 100 ? 8.461 4.07 8.406 1 81.38 100 GLY A CA 1
ATOM 783 C C . GLY A 1 100 ? 8.945 2.773 9.023 1 81.38 100 GLY A C 1
ATOM 784 O O . GLY A 1 100 ? 8.625 2.465 10.172 1 81.38 100 GLY A O 1
ATOM 785 N N . ARG A 1 101 ? 9.727 2.086 8.336 1 80.06 101 ARG A N 1
ATOM 786 C CA . ARG A 1 101 ? 10.219 0.771 8.742 1 80.06 101 ARG A CA 1
ATOM 787 C C . ARG A 1 101 ? 11.023 0.858 10.031 1 80.06 101 ARG A C 1
ATOM 789 O O . ARG A 1 101 ? 10.977 -0.049 10.859 1 80.06 101 ARG A O 1
ATOM 796 N N . GLN A 1 102 ? 11.719 1.956 10.156 1 83.62 102 GLN A N 1
ATOM 797 C CA . GLN A 1 102 ? 12.523 2.125 11.359 1 83.62 102 GLN A CA 1
ATOM 798 C C . GLN A 1 102 ? 11.641 2.205 12.602 1 83.62 102 GLN A C 1
ATOM 800 O O . GLN A 1 102 ? 11.938 1.593 13.633 1 83.62 102 GLN A O 1
ATOM 805 N N . LYS A 1 103 ? 10.688 2.98 12.492 1 85.94 103 LYS A N 1
ATOM 806 C CA . LYS A 1 103 ? 9.742 3.066 13.609 1 85.94 103 LYS A CA 1
ATOM 807 C C . LYS A 1 103 ? 9.102 1.712 13.891 1 85.94 103 LYS A C 1
ATOM 809 O O . LYS A 1 103 ? 8.875 1.354 15.047 1 85.94 103 LYS A O 1
ATOM 814 N N . PHE A 1 104 ? 8.789 1.047 12.891 1 83.38 104 PHE A N 1
ATOM 815 C CA . PHE A 1 104 ? 8.195 -0.28 13.023 1 83.38 104 PHE A CA 1
ATOM 816 C C . PHE A 1 104 ? 9.102 -1.199 13.828 1 83.38 104 PHE A C 1
ATOM 818 O O . PHE A 1 104 ? 8.648 -1.882 14.75 1 83.38 104 PHE A O 1
ATOM 825 N N . VAL A 1 105 ? 10.32 -1.207 13.523 1 84.56 105 VAL A N 1
ATOM 826 C CA . VAL A 1 105 ? 11.297 -2.049 14.203 1 84.56 105 VAL A CA 1
ATOM 827 C C . VAL A 1 105 ? 11.391 -1.639 15.672 1 84.56 105 VAL A C 1
ATOM 829 O O . VAL A 1 105 ? 11.43 -2.494 16.562 1 84.56 105 VAL A O 1
ATOM 832 N N . ARG A 1 106 ? 11.406 -0.361 15.914 1 86.25 106 ARG A N 1
ATOM 833 C CA . ARG A 1 106 ? 11.461 0.134 17.281 1 86.25 106 ARG A CA 1
ATOM 834 C C . ARG A 1 106 ? 10.219 -0.294 18.078 1 86.25 106 ARG A C 1
ATOM 836 O O . ARG A 1 106 ? 10.32 -0.704 19.234 1 86.25 106 ARG A O 1
ATOM 843 N N . ASP A 1 107 ? 9.141 -0.179 17.406 1 85.56 107 ASP A N 1
ATOM 844 C CA . ASP A 1 107 ? 7.883 -0.545 18.047 1 85.56 107 ASP A CA 1
ATOM 845 C C . ASP A 1 107 ? 7.844 -2.039 18.359 1 85.56 107 ASP A C 1
ATOM 847 O O . ASP A 1 107 ? 7.316 -2.447 19.406 1 85.56 107 ASP A O 1
ATOM 851 N N . ILE A 1 108 ? 8.352 -2.805 17.516 1 82.81 108 ILE A N 1
ATOM 852 C CA . ILE A 1 108 ? 8.43 -4.246 17.734 1 82.81 108 ILE A CA 1
ATOM 853 C C . ILE A 1 108 ? 9.312 -4.539 18.938 1 82.81 108 ILE A C 1
ATOM 855 O O . ILE A 1 108 ? 8.992 -5.406 19.766 1 82.81 108 ILE A O 1
ATOM 859 N N . LYS A 1 109 ? 10.375 -3.846 18.984 1 83.25 109 LYS A N 1
ATOM 860 C CA . LYS A 1 109 ? 11.273 -4.023 20.125 1 83.25 109 LYS A CA 1
ATOM 861 C C . LYS A 1 109 ? 10.547 -3.738 21.438 1 83.25 109 LYS A C 1
ATOM 863 O O . LYS A 1 109 ? 10.75 -4.441 22.438 1 83.25 109 LYS A O 1
ATOM 868 N N . ASN A 1 110 ? 9.711 -2.814 21.375 1 83.06 110 ASN A N 1
ATOM 869 C CA . ASN A 1 110 ? 8.945 -2.469 22.562 1 83.06 110 ASN A CA 1
ATOM 870 C C . ASN A 1 110 ? 7.926 -3.551 22.906 1 83.06 110 ASN A C 1
ATOM 872 O O . ASN A 1 110 ? 7.559 -3.715 24.078 1 83.06 110 ASN A O 1
ATOM 876 N N . LEU A 1 111 ? 7.488 -4.266 21.953 1 81.12 111 LEU A N 1
ATOM 877 C CA . LEU A 1 111 ? 6.539 -5.355 22.172 1 81.12 111 LEU A CA 1
ATOM 878 C C . LEU A 1 111 ? 7.219 -6.551 22.828 1 81.12 111 LEU A C 1
ATOM 880 O O . LEU A 1 111 ? 6.551 -7.395 23.422 1 81.12 111 LEU A O 1
ATOM 884 N N . LEU A 1 112 ? 8.5 -6.605 22.656 1 75.81 112 LEU A N 1
ATOM 885 C CA . LEU A 1 112 ? 9.273 -7.715 23.219 1 75.81 112 LEU A CA 1
ATOM 886 C C . LEU A 1 112 ? 9.141 -7.766 24.734 1 75.81 112 LEU A C 1
ATOM 888 O O . LEU A 1 112 ? 9.359 -8.812 25.344 1 75.81 112 LEU A O 1
ATOM 892 N N . THR A 1 113 ? 8.781 -6.656 25.266 1 77.69 113 THR A N 1
ATOM 893 C CA . THR A 1 113 ? 8.641 -6.59 26.719 1 77.69 113 THR A CA 1
ATOM 894 C C . THR A 1 113 ? 7.32 -7.195 27.172 1 77.69 113 THR A C 1
ATOM 896 O O . THR A 1 113 ? 7.109 -7.426 28.359 1 77.69 113 THR A O 1
ATOM 899 N N . VAL A 1 114 ? 6.551 -7.547 26.203 1 77.06 114 VAL A N 1
ATOM 900 C CA . VAL A 1 114 ? 5.238 -8.125 26.484 1 77.06 114 VAL A CA 1
ATOM 901 C C . VAL A 1 114 ? 5.301 -9.641 26.328 1 77.06 114 VAL A C 1
ATOM 903 O O . VAL A 1 114 ? 6.066 -10.164 25.516 1 77.06 114 VAL A O 1
ATOM 906 N N . GLU A 1 115 ? 4.574 -10.297 27.156 1 79.81 115 GLU A N 1
ATOM 907 C CA . GLU A 1 115 ? 4.496 -11.75 27.031 1 79.81 115 GLU A CA 1
ATOM 908 C C . GLU A 1 115 ? 3.984 -12.164 25.656 1 79.81 115 GLU A C 1
ATOM 910 O O . GLU A 1 115 ? 2.982 -11.633 25.172 1 79.81 115 GLU A O 1
ATOM 915 N N . PRO A 1 116 ? 4.645 -13.117 25.094 1 78.38 116 PRO A N 1
ATOM 916 C CA . PRO A 1 116 ? 4.297 -13.547 23.734 1 78.38 116 PRO A CA 1
ATOM 917 C C . PRO A 1 116 ? 2.834 -13.961 23.594 1 78.38 116 PRO A C 1
ATOM 919 O O . PRO A 1 116 ? 2.205 -13.695 22.562 1 78.38 116 PRO A O 1
ATOM 922 N N . ASP A 1 117 ? 2.297 -14.578 24.594 1 82.5 117 ASP A N 1
ATOM 923 C CA . ASP A 1 117 ? 0.929 -15.078 24.531 1 82.5 117 ASP A CA 1
ATOM 924 C C . ASP A 1 117 ? -0.076 -13.93 24.469 1 82.5 117 ASP A C 1
ATOM 926 O O . ASP A 1 117 ? -1.232 -14.133 24.094 1 82.5 117 ASP A O 1
ATOM 930 N N . ARG A 1 118 ? 0.399 -12.836 24.812 1 84.81 118 ARG A N 1
ATOM 931 C CA . ARG A 1 118 ? -0.482 -11.672 24.859 1 84.81 118 ARG A CA 1
ATOM 932 C C . ARG A 1 118 ? -0.42 -10.883 23.547 1 84.81 118 ARG A C 1
ATOM 934 O O . ARG A 1 118 ? -1.197 -9.953 23.344 1 84.81 118 ARG A O 1
ATOM 941 N N . ILE A 1 119 ? 0.439 -11.281 22.703 1 85.19 119 ILE A N 1
ATOM 942 C CA . ILE A 1 119 ? 0.629 -10.531 21.469 1 85.19 119 ILE A CA 1
ATOM 943 C C . ILE A 1 119 ? -0.372 -11.008 20.422 1 85.19 119 ILE A C 1
ATOM 945 O O . ILE A 1 119 ? -0.359 -12.18 20.031 1 85.19 119 ILE A O 1
ATOM 949 N N . ASP A 1 120 ? -1.309 -10.164 20.141 1 87.12 120 ASP A N 1
ATOM 950 C CA . ASP A 1 120 ? -2.266 -10.391 19.062 1 87.12 120 ASP A CA 1
ATOM 951 C C . ASP A 1 120 ? -2.367 -9.172 18.141 1 87.12 120 ASP A C 1
ATOM 953 O O . ASP A 1 120 ? -1.613 -8.211 18.297 1 87.12 120 ASP A O 1
ATOM 957 N N . ILE A 1 121 ? -3.25 -9.32 17.188 1 84.62 121 ILE A N 1
ATOM 958 C CA . ILE A 1 121 ? -3.375 -8.273 16.172 1 84.62 121 ILE A CA 1
ATOM 959 C C . ILE A 1 121 ? -3.762 -6.957 16.844 1 84.62 121 ILE A C 1
ATOM 961 O O . ILE A 1 121 ? -3.242 -5.898 16.484 1 84.62 121 ILE A O 1
ATOM 965 N N . GLU A 1 122 ? -4.602 -7.078 17.781 1 84.38 122 GLU A N 1
ATOM 966 C CA . GLU A 1 122 ? -5.078 -5.879 18.469 1 84.38 122 GLU A CA 1
ATOM 967 C C . GLU A 1 122 ? -3.945 -5.184 19.203 1 84.38 122 GLU A C 1
ATOM 969 O O . GLU A 1 122 ? -3.834 -3.955 19.172 1 84.38 122 GLU A O 1
ATOM 974 N N . LEU A 1 123 ? -3.189 -5.934 19.891 1 84.62 123 LEU A N 1
ATOM 975 C CA . LEU A 1 123 ? -2.07 -5.367 20.625 1 84.62 123 LEU A CA 1
ATOM 976 C C . LEU A 1 123 ? -1.05 -4.742 19.688 1 84.62 123 LEU A C 1
ATOM 978 O O . LEU A 1 123 ? -0.529 -3.656 19.953 1 84.62 123 LEU A O 1
ATOM 982 N N . VAL A 1 124 ? -0.728 -5.43 18.641 1 84.44 124 VAL A N 1
ATOM 983 C CA . VAL A 1 124 ? 0.223 -4.914 17.656 1 84.44 124 VAL A CA 1
ATOM 984 C C . VAL A 1 124 ? -0.299 -3.607 17.062 1 84.44 124 VAL A C 1
ATOM 986 O O . VAL A 1 124 ? 0.451 -2.637 16.922 1 84.44 124 VAL A O 1
ATOM 989 N N . GLN A 1 125 ? -1.599 -3.621 16.688 1 83.06 125 GLN A N 1
ATOM 990 C CA . GLN A 1 125 ? -2.229 -2.42 16.156 1 83.06 125 GLN A CA 1
ATOM 991 C C . GLN A 1 125 ? -2.094 -1.249 17.125 1 83.06 125 GLN A C 1
ATOM 993 O O . GLN A 1 125 ? -1.854 -0.115 16.703 1 83.06 125 GLN A O 1
ATOM 998 N N . LYS A 1 126 ? -2.184 -1.547 18.391 1 81.75 126 LYS A N 1
ATOM 999 C CA . LYS A 1 126 ? -2.088 -0.513 19.406 1 81.75 126 LYS A CA 1
ATOM 1000 C C . LYS A 1 126 ? -0.68 0.069 19.469 1 81.75 126 LYS A C 1
ATOM 1002 O O . LYS A 1 126 ? -0.508 1.27 19.703 1 81.75 126 LYS A O 1
ATOM 1007 N N . HIS A 1 127 ? 0.273 -0.715 19.25 1 80.12 127 HIS A N 1
ATOM 1008 C CA . HIS A 1 127 ? 1.659 -0.288 19.406 1 80.12 127 HIS A CA 1
ATOM 1009 C C . HIS A 1 127 ? 2.203 0.301 18.109 1 80.12 127 HIS A C 1
ATOM 1011 O O . HIS A 1 127 ? 3.01 1.231 18.141 1 80.12 127 HIS A O 1
ATOM 1017 N N . ILE A 1 128 ? 1.819 -0.294 17.078 1 78.94 128 ILE A N 1
ATOM 1018 C CA . ILE A 1 128 ? 2.395 0.049 15.773 1 78.94 128 ILE A CA 1
ATOM 1019 C C . ILE A 1 128 ? 1.421 0.932 15 1 78.94 128 ILE A C 1
ATOM 1021 O O . ILE A 1 128 ? 1.84 1.806 14.234 1 78.94 128 ILE A O 1
ATOM 1025 N N . GLY A 1 129 ? 0.177 0.702 15.172 1 72.5 129 GLY A N 1
ATOM 1026 C CA . GLY A 1 129 ? -0.854 1.374 14.398 1 72.5 129 GLY A CA 1
ATOM 1027 C C . GLY A 1 129 ? -1.143 2.781 14.883 1 72.5 129 GLY A C 1
ATOM 1028 O O . GLY A 1 129 ? -0.421 3.312 15.734 1 72.5 129 GLY A O 1
ATOM 1029 N N . TRP A 1 130 ? -1.868 3.408 14.031 1 73.38 130 TRP A N 1
ATOM 1030 C CA . TRP A 1 130 ? -2.365 4.738 14.367 1 73.38 130 TRP A CA 1
ATOM 1031 C C . TRP A 1 130 ? -3.77 4.66 14.961 1 73.38 130 TRP A C 1
ATOM 1033 O O . TRP A 1 130 ? -4.363 3.58 15.023 1 73.38 130 TRP A O 1
ATOM 1043 N N . THR A 1 131 ? -4.086 5.734 15.68 1 63 131 THR A N 1
ATOM 1044 C CA . THR A 1 131 ? -5.422 5.793 16.266 1 63 131 THR A CA 1
ATOM 1045 C C . THR A 1 131 ? -6.48 5.43 15.219 1 63 131 THR A C 1
ATOM 1047 O O . THR A 1 131 ? -7.441 4.723 15.523 1 63 131 THR A O 1
ATOM 1050 N N . SER A 1 132 ? -6.316 5.867 14.055 1 72.25 132 SER A N 1
ATOM 1051 C CA . SER A 1 132 ? -7.234 5.535 12.969 1 72.25 132 SER A CA 1
ATOM 1052 C C . SER A 1 132 ? -6.496 5.406 11.641 1 72.25 132 SER A C 1
ATOM 1054 O O . SER A 1 132 ? -5.574 6.172 11.359 1 72.25 132 SER A O 1
ATOM 1056 N N . ASP A 1 133 ? -6.906 4.359 10.945 1 79.25 133 ASP A N 1
ATOM 1057 C CA . ASP A 1 133 ? -6.344 4.199 9.602 1 79.25 133 ASP A CA 1
ATOM 1058 C C . ASP A 1 133 ? -6.906 5.242 8.641 1 79.25 133 ASP A C 1
ATOM 1060 O O . ASP A 1 133 ? -8.078 5.609 8.734 1 79.25 133 ASP A O 1
ATOM 1064 N N . PRO A 1 134 ? -6.031 5.73 7.816 1 88.19 134 PRO A N 1
ATOM 1065 C CA . PRO A 1 134 ? -6.582 6.625 6.793 1 88.19 134 PRO A CA 1
ATOM 1066 C C . PRO A 1 134 ? -7.574 5.922 5.867 1 88.19 134 PRO A C 1
ATOM 1068 O O . PRO A 1 134 ? -7.422 4.73 5.582 1 88.19 134 PRO A O 1
ATOM 1071 N N . GLU A 1 135 ? -8.586 6.672 5.508 1 87.81 135 GLU A N 1
ATOM 1072 C CA . GLU A 1 135 ? -9.539 6.129 4.547 1 87.81 135 GLU A CA 1
ATOM 1073 C C . GLU A 1 135 ? -9.016 6.246 3.119 1 87.81 135 GLU A C 1
ATOM 1075 O O . GLU A 1 135 ? -9.289 5.387 2.277 1 87.81 135 GLU A O 1
ATOM 1080 N N . MET A 1 136 ? -8.289 7.273 2.934 1 92.38 136 MET A N 1
ATOM 1081 C CA . MET A 1 136 ? -7.754 7.562 1.604 1 92.38 136 MET A CA 1
ATOM 1082 C C . MET A 1 136 ? -6.297 8.008 1.686 1 92.38 136 MET A C 1
ATOM 1084 O O . MET A 1 136 ? -5.926 8.766 2.584 1 92.38 136 MET A O 1
ATOM 1088 N N . LEU A 1 137 ? -5.504 7.492 0.826 1 93.44 137 LEU A N 1
ATOM 1089 C CA . LEU A 1 137 ? -4.117 7.91 0.649 1 93.44 137 LEU A CA 1
ATOM 1090 C C . LEU A 1 137 ? -3.883 8.43 -0.767 1 93.44 137 LEU A C 1
ATOM 1092 O O . LEU A 1 137 ? -4.246 7.766 -1.742 1 93.44 137 LEU A O 1
ATOM 1096 N N . VAL A 1 138 ? -3.385 9.625 -0.869 1 93.94 138 VAL A N 1
ATOM 1097 C CA . VAL A 1 138 ? -2.967 10.156 -2.162 1 93.94 138 VAL A CA 1
ATOM 1098 C C . VAL A 1 138 ? -1.441 10.203 -2.236 1 93.94 138 VAL A C 1
ATOM 1100 O O . VAL A 1 138 ? -0.791 10.828 -1.396 1 93.94 138 VAL A O 1
ATOM 1103 N N . THR A 1 139 ? -0.9 9.523 -3.131 1 93 139 THR A N 1
ATOM 1104 C CA . THR A 1 139 ? 0.544 9.531 -3.334 1 93 139 THR A CA 1
ATOM 1105 C C . THR A 1 139 ? 0.929 10.477 -4.461 1 93 139 THR A C 1
ATOM 1107 O O . THR A 1 139 ? 0.226 10.57 -5.473 1 93 139 THR A O 1
ATOM 1110 N N . PHE A 1 140 ? 1.953 11.266 -4.211 1 92.06 140 PHE A N 1
ATOM 1111 C CA . PHE A 1 140 ? 2.449 12.195 -5.215 1 92.06 140 PHE A CA 1
ATOM 1112 C C . PHE A 1 140 ? 3.857 11.82 -5.66 1 92.06 140 PHE A C 1
ATOM 1114 O O . PHE A 1 140 ? 4.766 11.711 -4.832 1 92.06 140 PHE A O 1
ATOM 1121 N N . GLY A 1 141 ? 4.043 11.68 -6.938 1 85.5 141 GLY A N 1
ATOM 1122 C CA . GLY A 1 141 ? 5.348 11.359 -7.484 1 85.5 141 GLY A CA 1
ATOM 1123 C C . GLY A 1 141 ? 5.281 10.719 -8.859 1 85.5 141 GLY A C 1
ATOM 1124 O O . GLY A 1 141 ? 4.191 10.414 -9.352 1 85.5 141 GLY A O 1
ATOM 1125 N N . THR A 1 142 ? 6.418 10.633 -9.406 1 82.62 142 THR A N 1
ATOM 1126 C CA . THR A 1 142 ? 6.496 10.016 -10.727 1 82.62 142 THR A CA 1
ATOM 1127 C C . THR A 1 142 ? 6.273 8.508 -10.633 1 82.62 142 THR A C 1
ATOM 1129 O O . THR A 1 142 ? 5.805 7.883 -11.586 1 82.62 142 THR A O 1
ATOM 1132 N N . LYS A 1 143 ? 6.609 7.98 -9.508 1 85.88 143 LYS A N 1
ATOM 1133 C CA . LYS A 1 143 ? 6.352 6.566 -9.25 1 85.88 143 LYS A CA 1
ATOM 1134 C C . LYS A 1 143 ? 5.105 6.383 -8.391 1 85.88 143 LYS A C 1
ATOM 1136 O O . LYS A 1 143 ? 4.879 7.141 -7.441 1 85.88 143 LYS A O 1
ATOM 1141 N N . GLN A 1 144 ? 4.352 5.449 -8.797 1 88.19 144 GLN A N 1
ATOM 1142 C CA . GLN A 1 144 ? 3.141 5.16 -8.031 1 88.19 144 GLN A CA 1
ATOM 1143 C C . GLN A 1 144 ? 3.428 4.18 -6.898 1 88.19 144 GLN A C 1
ATOM 1145 O O . GLN A 1 144 ? 3.012 3.02 -6.953 1 88.19 144 GLN A O 1
ATOM 1150 N N . CYS A 1 145 ? 4.117 4.656 -5.953 1 89.56 145 CYS A N 1
ATOM 1151 C CA . CYS A 1 145 ? 4.512 3.814 -4.828 1 89.56 145 CYS A CA 1
ATOM 1152 C C . CYS A 1 145 ? 4.305 4.543 -3.506 1 89.56 145 CYS A C 1
ATOM 1154 O O . CYS A 1 145 ? 3.826 5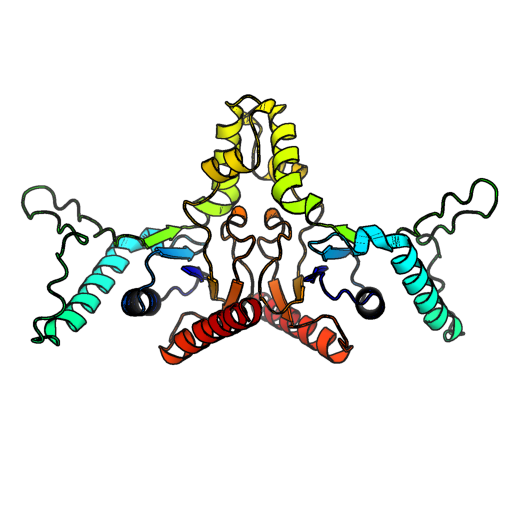.676 -3.484 1 89.56 145 CYS A O 1
ATOM 1156 N N . LEU A 1 146 ? 4.613 3.895 -2.436 1 89.56 146 LEU A N 1
ATOM 1157 C CA . LEU A 1 146 ? 4.316 4.418 -1.105 1 89.56 146 LEU A CA 1
ATOM 1158 C C . LEU A 1 146 ? 5.477 5.254 -0.58 1 89.56 146 LEU A C 1
ATOM 1160 O O . LEU A 1 146 ? 5.328 5.977 0.41 1 89.56 146 LEU A O 1
ATOM 1164 N N . PHE A 1 147 ? 6.586 5.254 -1.163 1 87.75 147 PHE A N 1
ATOM 1165 C CA . PHE A 1 147 ? 7.785 6 -0.806 1 87.75 147 PHE A CA 1
ATOM 1166 C C . PHE A 1 147 ? 8.156 5.77 0.655 1 87.75 147 PHE A C 1
ATOM 1168 O O . PHE A 1 147 ? 8.586 6.695 1.346 1 87.75 147 PHE A O 1
ATOM 1175 N N . GLY A 1 148 ? 7.883 4.613 1.161 1 86.44 148 GLY A N 1
ATOM 1176 C CA . GLY A 1 148 ? 8.258 4.27 2.523 1 86.44 148 GLY A CA 1
ATOM 1177 C C . GLY A 1 148 ? 7.184 4.613 3.541 1 86.44 148 GLY A C 1
ATOM 1178 O O . GLY A 1 148 ? 7.406 4.504 4.746 1 86.44 148 GLY A O 1
ATOM 1179 N N . PHE A 1 149 ? 6.008 5.109 3.096 1 90.12 149 PHE A N 1
ATOM 1180 C CA . PHE A 1 149 ? 4.883 5.344 3.998 1 90.12 149 PHE A CA 1
ATOM 1181 C C . PHE A 1 149 ? 4.594 4.102 4.832 1 90.12 149 PHE A C 1
ATOM 1183 O O . PHE A 1 149 ? 4.672 2.979 4.328 1 90.12 149 PHE A O 1
ATOM 1190 N N . PRO A 1 150 ? 4.211 4.273 6.051 1 84.44 150 PRO A N 1
ATOM 1191 C CA . PRO A 1 150 ? 3.936 3.104 6.891 1 84.44 150 PRO A CA 1
ATOM 1192 C C . PRO A 1 150 ? 2.812 2.23 6.332 1 84.44 150 PRO A C 1
ATOM 1194 O O . PRO A 1 150 ? 1.649 2.645 6.328 1 84.44 150 PRO A O 1
ATOM 1197 N N . PRO A 1 151 ? 3.125 1.07 5.965 1 78.81 151 PRO A N 1
ATOM 1198 C CA . PRO A 1 151 ? 2.131 0.27 5.246 1 78.81 151 PRO A CA 1
ATOM 1199 C C . PRO A 1 151 ? 1.117 -0.387 6.18 1 78.81 151 PRO A C 1
ATOM 1201 O O . PRO A 1 151 ? 0.014 -0.736 5.754 1 78.81 151 PRO A O 1
ATOM 1204 N N . TRP A 1 152 ? 1.564 -0.582 7.48 1 79.38 152 TRP A N 1
ATOM 1205 C CA . TRP A 1 152 ? 0.681 -1.262 8.422 1 79.38 152 TRP A CA 1
ATOM 1206 C C . TRP A 1 152 ? -0.666 -0.552 8.516 1 79.38 152 TRP A C 1
ATOM 1208 O O . TRP A 1 152 ? -1.699 -1.191 8.727 1 79.38 152 TRP A O 1
ATOM 1218 N N . GLN A 1 153 ? -0.667 0.689 8.172 1 78.31 153 GLN A N 1
ATOM 1219 C CA . GLN A 1 153 ? -1.851 1.525 8.344 1 78.31 153 GLN A CA 1
ATOM 1220 C C . GLN A 1 153 ? -2.756 1.456 7.117 1 78.31 153 GLN A C 1
ATOM 1222 O O . GLN A 1 153 ? -3.846 2.033 7.113 1 78.31 153 GLN A O 1
ATOM 1227 N N . LEU A 1 154 ? -2.367 0.732 6.148 1 85.19 154 LEU A N 1
ATOM 1228 C CA . LEU A 1 154 ? -3.029 0.871 4.855 1 85.19 154 LEU A CA 1
ATOM 1229 C C . LEU A 1 154 ? -3.812 -0.389 4.508 1 85.19 154 LEU A C 1
ATOM 1231 O O . LEU A 1 154 ? -3.887 -0.777 3.34 1 85.19 154 LEU A O 1
ATOM 1235 N N . ARG A 1 155 ? -4.492 -1.061 5.363 1 78.06 155 ARG A N 1
ATOM 1236 C CA . ARG A 1 155 ? -5.191 -2.309 5.078 1 78.06 155 ARG A CA 1
ATOM 1237 C C . ARG A 1 155 ? -6.363 -2.072 4.125 1 78.06 155 ARG A C 1
ATOM 1239 O O . ARG A 1 155 ? -6.465 -2.727 3.088 1 78.06 155 ARG A O 1
ATOM 1246 N N . LEU A 1 156 ? -7.219 -1.109 4.418 1 80.94 156 LEU A N 1
ATOM 1247 C CA . LEU A 1 156 ? -8.406 -0.852 3.609 1 80.94 156 LEU A CA 1
ATOM 1248 C C . LEU A 1 156 ? -8.367 0.554 3.02 1 80.94 156 LEU A C 1
ATOM 1250 O O . LEU A 1 156 ? -9.352 1.012 2.43 1 80.94 156 LEU A O 1
ATOM 1254 N N . THR A 1 157 ? -7.223 1.143 3.23 1 89.31 157 THR A N 1
ATOM 1255 C CA . THR A 1 157 ? -7.035 2.484 2.689 1 89.31 157 THR A CA 1
ATOM 1256 C C . THR A 1 157 ? -7.055 2.459 1.163 1 89.31 157 THR A C 1
ATOM 1258 O O . THR A 1 157 ? -6.383 1.634 0.542 1 89.31 157 THR A O 1
ATOM 1261 N N . GLU A 1 158 ? -7.93 3.289 0.574 1 91.12 158 GLU A N 1
ATOM 1262 C CA . GLU A 1 158 ? -7.883 3.438 -0.878 1 91.12 158 GLU A CA 1
ATOM 1263 C C . GLU A 1 158 ? -6.719 4.32 -1.307 1 91.12 158 GLU A C 1
ATOM 1265 O O . GLU A 1 158 ? -6.512 5.402 -0.749 1 91.12 158 GLU A O 1
ATOM 1270 N N . ILE A 1 159 ? -6.016 3.869 -2.281 1 91.81 159 ILE A N 1
ATOM 1271 C CA . ILE A 1 159 ? -4.777 4.547 -2.654 1 91.81 159 ILE A CA 1
ATOM 1272 C C . ILE A 1 159 ? -4.914 5.141 -4.055 1 91.81 159 ILE A C 1
ATOM 1274 O O . ILE A 1 159 ? -5.242 4.43 -5.008 1 91.81 159 ILE A O 1
ATOM 1278 N N . PHE A 1 160 ? -4.699 6.434 -4.141 1 91.69 160 PHE A N 1
ATOM 1279 C CA . PHE A 1 160 ? -4.727 7.164 -5.398 1 91.69 160 PHE A CA 1
ATOM 1280 C C . PHE A 1 160 ? -3.379 7.816 -5.676 1 91.69 160 PHE A C 1
ATOM 1282 O O . PHE A 1 160 ? -2.719 8.305 -4.758 1 91.69 160 PHE A O 1
ATOM 1289 N N . SER A 1 161 ? -3.037 7.797 -6.938 1 90.38 161 SER A N 1
ATOM 1290 C CA . SER A 1 161 ? -1.729 8.352 -7.273 1 90.38 161 SER A CA 1
ATOM 1291 C C . SER A 1 161 ? -1.854 9.508 -8.25 1 90.38 161 SER A C 1
ATOM 1293 O O . SER A 1 161 ? -2.633 9.445 -9.203 1 90.38 161 SER A O 1
ATOM 1295 N N . LEU A 1 162 ? -1.186 10.57 -7.949 1 89.88 162 LEU A N 1
ATOM 1296 C CA . LEU A 1 162 ? -1.02 11.711 -8.836 1 89.88 162 LEU A CA 1
ATOM 1297 C C . LEU A 1 162 ? 0.458 11.984 -9.109 1 89.88 162 LEU A C 1
ATOM 1299 O O . LEU A 1 162 ? 1.304 11.742 -8.242 1 89.88 162 LEU A O 1
ATOM 1303 N N . PRO A 1 163 ? 0.778 12.508 -10.242 1 86.38 163 PRO A N 1
ATOM 1304 C CA . PRO A 1 163 ? 2.186 12.672 -10.617 1 86.38 163 PRO A CA 1
ATOM 1305 C C . PRO A 1 163 ? 2.912 13.703 -9.766 1 86.38 163 PRO A C 1
ATOM 1307 O O . PRO A 1 163 ? 4.121 13.594 -9.547 1 86.38 163 PRO A O 1
ATOM 1310 N N . SER A 1 164 ? 2.217 14.711 -9.391 1 88.88 164 SER A N 1
ATOM 1311 C CA . SER A 1 164 ? 2.852 15.773 -8.609 1 88.88 164 SER A CA 1
ATOM 1312 C C . SER A 1 164 ? 1.829 16.531 -7.773 1 88.88 164 SER A C 1
ATOM 1314 O O . SER A 1 164 ? 0.684 16.703 -8.195 1 88.88 164 SER A O 1
ATOM 1316 N N . HIS A 1 165 ? 2.322 16.906 -6.574 1 91.62 165 HIS A N 1
ATOM 1317 C CA . HIS A 1 165 ? 1.469 17.797 -5.793 1 91.62 165 HIS A CA 1
ATOM 1318 C C . HIS A 1 165 ? 1.636 19.25 -6.227 1 91.62 165 HIS A C 1
ATOM 1320 O O . HIS A 1 165 ? 0.831 20.109 -5.859 1 91.62 165 HIS A O 1
ATOM 1326 N N . ARG A 1 166 ? 2.67 19.484 -7.016 1 90.12 166 ARG A N 1
ATOM 1327 C CA . ARG A 1 166 ? 2.926 20.844 -7.48 1 90.12 166 ARG A CA 1
ATOM 1328 C C . ARG A 1 166 ? 1.823 21.312 -8.422 1 90.12 166 ARG A C 1
ATOM 1330 O O . ARG A 1 166 ? 1.363 20.562 -9.281 1 90.12 166 ARG A O 1
ATOM 1337 N N . ASN A 1 167 ? 1.339 22.5 -8.273 1 87.62 167 ASN A N 1
ATOM 1338 C CA . ASN A 1 167 ? 0.308 23.125 -9.094 1 87.62 167 ASN A CA 1
ATOM 1339 C C . ASN A 1 167 ? -1.012 22.359 -9.016 1 87.62 167 ASN A C 1
ATOM 1341 O O . ASN A 1 167 ? -1.791 22.359 -9.969 1 87.62 167 ASN A O 1
ATOM 1345 N N . ILE A 1 168 ? -1.112 21.578 -7.973 1 91.5 168 ILE A N 1
ATOM 1346 C CA . ILE A 1 168 ? -2.385 20.891 -7.793 1 91.5 168 ILE A CA 1
ATOM 1347 C C . ILE A 1 168 ? -3.516 21.906 -7.695 1 91.5 168 ILE A C 1
ATOM 1349 O O . ILE A 1 168 ? -3.354 22.969 -7.078 1 91.5 168 ILE A O 1
ATOM 1353 N N . THR A 1 169 ? -4.586 21.609 -8.352 1 93.75 169 THR A N 1
ATOM 1354 C CA . THR A 1 169 ? -5.754 22.484 -8.312 1 93.75 169 THR A CA 1
ATOM 1355 C C . THR A 1 169 ? -6.844 21.891 -7.418 1 93.75 169 THR A C 1
ATOM 1357 O O . THR A 1 169 ? -6.84 20.703 -7.145 1 93.75 169 THR A O 1
ATOM 1360 N N . TYR A 1 170 ? -7.73 22.766 -7.051 1 92.81 170 TYR A N 1
ATOM 1361 C CA . TYR A 1 170 ? -8.875 22.297 -6.27 1 92.81 170 TYR A CA 1
ATOM 1362 C C . TYR A 1 170 ? -9.688 21.281 -7.047 1 92.81 170 TYR A C 1
ATOM 1364 O O . TYR A 1 170 ? -10.141 20.281 -6.484 1 92.81 170 TYR A O 1
ATOM 1372 N N . LYS A 1 171 ? -9.789 21.516 -8.242 1 94.5 171 LYS A N 1
ATOM 1373 C CA . LYS A 1 171 ? -10.547 20.609 -9.102 1 94.5 171 LYS A CA 1
ATOM 1374 C C . LYS A 1 171 ? -9.938 19.203 -9.094 1 94.5 171 LYS A C 1
ATOM 1376 O O . LYS A 1 171 ? -10.648 18.219 -8.922 1 94.5 171 LYS A O 1
ATOM 1381 N N . THR A 1 172 ? -8.672 19.156 -9.25 1 92.69 172 THR A N 1
ATOM 1382 C CA . THR A 1 172 ? -7.984 17.859 -9.258 1 92.69 172 THR A CA 1
ATOM 1383 C C . THR A 1 172 ? -8.164 17.156 -7.918 1 92.69 172 THR A C 1
ATOM 1385 O O . THR A 1 172 ? -8.375 15.938 -7.879 1 92.69 172 THR A O 1
ATOM 1388 N N . PHE A 1 173 ? -8.094 17.953 -6.961 1 92 173 PHE A N 1
ATOM 1389 C CA . PHE A 1 173 ? -8.258 17.406 -5.617 1 92 173 PHE A CA 1
ATOM 1390 C C . PHE A 1 173 ? -9.656 16.844 -5.426 1 92 173 PHE A C 1
ATOM 1392 O O . PHE A 1 173 ? -9.82 15.711 -4.973 1 92 173 PHE A O 1
ATOM 1399 N N . ILE A 1 174 ? -10.641 17.531 -5.859 1 92.75 174 ILE A N 1
ATOM 1400 C CA . ILE A 1 174 ? -12.031 17.109 -5.719 1 92.75 174 ILE A CA 1
ATOM 1401 C C . ILE A 1 174 ? -12.289 15.875 -6.578 1 92.75 174 ILE A C 1
ATOM 1403 O O . ILE A 1 174 ? -13.008 14.961 -6.168 1 92.75 174 ILE A O 1
ATOM 1407 N N . ASP A 1 175 ? -11.719 15.859 -7.707 1 91.31 175 ASP A N 1
ATOM 1408 C CA . ASP A 1 175 ? -11.836 14.688 -8.57 1 91.31 175 ASP A CA 1
ATOM 1409 C C . ASP A 1 175 ? -11.32 13.438 -7.863 1 91.31 175 ASP A C 1
ATOM 1411 O O . ASP A 1 175 ? -11.898 12.359 -8 1 91.31 175 ASP A O 1
ATOM 1415 N N . CYS A 1 176 ? -10.266 13.562 -7.176 1 88.69 176 CYS A N 1
ATOM 1416 C CA . CYS A 1 176 ? -9.703 12.445 -6.418 1 88.69 176 CYS A CA 1
ATOM 1417 C C . CYS A 1 176 ? -10.664 11.992 -5.324 1 88.69 176 CYS A C 1
ATOM 1419 O O . CYS A 1 176 ? -10.867 10.797 -5.133 1 88.69 176 CYS A O 1
ATOM 1421 N N . LEU A 1 177 ? -11.281 12.93 -4.66 1 89.62 177 LEU A N 1
ATOM 1422 C CA . LEU A 1 177 ? -12.211 12.625 -3.58 1 89.62 177 LEU A CA 1
ATOM 1423 C C . LEU A 1 177 ? -13.469 11.945 -4.121 1 89.62 177 LEU A C 1
ATOM 1425 O O . LEU A 1 177 ? -14.031 11.062 -3.471 1 89.62 177 LEU A O 1
ATOM 1429 N N . GLU A 1 178 ? -13.844 12.344 -5.246 1 88.75 178 GLU A N 1
ATOM 1430 C CA . GLU A 1 178 ? -15.031 11.766 -5.859 1 88.75 178 GLU A CA 1
ATOM 1431 C C . GLU A 1 178 ? -14.805 10.305 -6.242 1 88.75 178 GLU A C 1
ATOM 1433 O O . GLU A 1 178 ? -15.719 9.484 -6.145 1 88.75 178 GLU A O 1
ATOM 1438 N N . LYS A 1 179 ? -13.672 10.062 -6.703 1 84.12 179 LYS A N 1
ATOM 1439 C CA . LYS A 1 179 ? -13.336 8.672 -7.004 1 84.12 179 LYS A CA 1
ATOM 1440 C C . LYS A 1 179 ? -13.461 7.797 -5.762 1 84.12 179 LYS A C 1
ATOM 1442 O O . LYS A 1 179 ? -13.969 6.676 -5.836 1 84.12 179 LYS A O 1
ATOM 1447 N N . TYR A 1 180 ? -13.039 8.336 -4.73 1 83.38 180 TYR A N 1
ATOM 1448 C CA . TYR A 1 180 ? -13.164 7.648 -3.451 1 83.38 180 TYR A CA 1
ATOM 1449 C C . TYR A 1 180 ? -14.633 7.453 -3.084 1 83.38 180 TYR A C 1
ATOM 1451 O O . TYR A 1 180 ? -15.031 6.367 -2.654 1 83.38 180 TYR A O 1
ATOM 1459 N N . SER A 1 181 ? -15.414 8.445 -3.166 1 76.25 181 SER A N 1
ATOM 1460 C CA . SER A 1 181 ? -16.828 8.43 -2.781 1 76.25 181 SER A CA 1
ATOM 1461 C C . SER A 1 181 ? -17.625 7.449 -3.637 1 76.25 181 SER A C 1
ATOM 1463 O O . SER A 1 181 ? -18.5 6.746 -3.131 1 76.25 181 SER A O 1
ATOM 1465 N N . ARG A 1 182 ? -17.312 7.406 -4.887 1 71.38 182 ARG A N 1
ATOM 1466 C CA . ARG A 1 182 ? -18.016 6.504 -5.793 1 71.38 182 ARG A CA 1
ATOM 1467 C C . ARG A 1 182 ? -17.781 5.047 -5.402 1 71.38 182 ARG A C 1
ATOM 1469 O O . ARG A 1 182 ? -18.688 4.223 -5.5 1 71.38 182 ARG A O 1
ATOM 1476 N N . THR A 1 183 ? -16.656 4.84 -4.949 1 65.69 183 THR A N 1
ATOM 1477 C CA . THR A 1 183 ? -16.312 3.477 -4.551 1 65.69 183 THR A CA 1
ATOM 1478 C C . THR A 1 183 ? -17.062 3.084 -3.279 1 65.69 183 THR A C 1
ATOM 1480 O O . THR A 1 183 ? -17.516 1.947 -3.15 1 65.69 183 THR A O 1
ATOM 1483 N N . THR A 1 184 ? -17.172 3.99 -2.387 1 61.5 184 THR A N 1
ATOM 1484 C CA . THR A 1 184 ? -17.828 3.727 -1.111 1 61.5 184 THR A CA 1
ATOM 1485 C C . THR A 1 184 ? -19.344 3.58 -1.296 1 61.5 184 THR A C 1
ATOM 1487 O O . THR A 1 184 ? -19.984 2.773 -0.618 1 61.5 184 THR A O 1
ATOM 1490 N N . GLN A 1 185 ? -19.828 4.359 -2.189 1 49.66 185 GLN A N 1
ATOM 1491 C CA . GLN A 1 185 ? -21.266 4.273 -2.473 1 49.66 185 GLN A CA 1
ATOM 1492 C C . GLN A 1 185 ? -21.609 2.943 -3.137 1 49.66 185 GLN A C 1
ATOM 1494 O O . GLN A 1 185 ? -22.688 2.4 -2.92 1 49.66 185 GLN A O 1
ATOM 1499 N N . ARG A 1 186 ? -20.781 2.49 -3.93 1 48.44 186 ARG A N 1
ATOM 1500 C CA . ARG A 1 186 ? -21.031 1.215 -4.59 1 48.44 186 ARG A CA 1
ATOM 1501 C C . ARG A 1 186 ? -21.078 0.075 -3.578 1 48.44 186 ARG A C 1
ATOM 1503 O O . ARG A 1 186 ? -21.797 -0.911 -3.779 1 48.44 186 ARG A O 1
ATOM 1510 N N . LEU A 1 187 ? -20.312 0.108 -2.555 1 46.97 187 LEU A N 1
ATOM 1511 C CA . LEU A 1 187 ? -20.344 -0.903 -1.504 1 46.97 187 LEU A CA 1
ATOM 1512 C C . LEU A 1 187 ? -21.609 -0.758 -0.647 1 46.97 187 LEU A C 1
ATOM 1514 O O . LEU A 1 187 ? -22.125 -1.748 -0.122 1 46.97 187 LEU A O 1
ATOM 1518 N N . GLY A 1 188 ? -22 0.406 -0.271 1 39.19 188 GLY A N 1
ATOM 1519 C CA . GLY A 1 188 ? -23.203 0.66 0.507 1 39.19 188 GLY A CA 1
ATOM 1520 C C . GLY A 1 188 ? -24.484 0.369 -0.257 1 39.19 188 GLY A C 1
ATOM 1521 O O . GLY A 1 188 ? -25.562 0.375 0.321 1 39.19 188 GLY A O 1
ATOM 1522 N N . ALA A 1 189 ? -24.453 0.377 -1.491 1 35.84 189 ALA A N 1
ATOM 1523 C CA . ALA A 1 189 ? -25.719 -0.036 -2.102 1 35.84 189 ALA A CA 1
ATOM 1524 C C . ALA A 1 189 ? -25.859 -1.555 -2.082 1 35.84 189 ALA A C 1
ATOM 1526 O O . ALA A 1 189 ? -24.875 -2.283 -2.215 1 35.84 189 ALA A O 1
ATOM 1527 N N . MET B 1 1 ? 6.238 -9.734 -9.508 1 80.69 1 MET B N 1
ATOM 1528 C CA . MET B 1 1 ? 4.945 -9.102 -9.75 1 80.69 1 MET B CA 1
ATOM 1529 C C . MET B 1 1 ? 3.873 -9.703 -8.844 1 80.69 1 MET B C 1
ATOM 1531 O O . MET B 1 1 ? 3.848 -10.914 -8.617 1 80.69 1 MET B O 1
ATOM 1535 N N . ALA B 1 2 ? 3.105 -8.852 -8.219 1 81.44 2 ALA B N 1
ATOM 1536 C CA . ALA B 1 2 ? 2.057 -9.312 -7.316 1 81.44 2 ALA B CA 1
ATOM 1537 C C . ALA B 1 2 ? 0.682 -8.844 -7.785 1 81.44 2 ALA B C 1
ATOM 1539 O O . ALA B 1 2 ? 0.562 -7.801 -8.43 1 81.44 2 ALA B O 1
ATOM 1540 N N . PHE B 1 3 ? -0.354 -9.672 -7.594 1 83.19 3 PHE B N 1
ATOM 1541 C CA . PHE B 1 3 ? -1.749 -9.352 -7.871 1 83.19 3 PHE B CA 1
ATOM 1542 C C . PHE B 1 3 ? -2.602 -9.516 -6.617 1 83.19 3 PHE B C 1
ATOM 1544 O O . PHE B 1 3 ? -2.439 -10.492 -5.875 1 83.19 3 PHE B O 1
ATOM 1551 N N . THR B 1 4 ? -3.375 -8.586 -6.309 1 81.75 4 THR B N 1
ATOM 1552 C CA . THR B 1 4 ? -4.348 -8.727 -5.23 1 81.75 4 THR B CA 1
ATOM 1553 C C . THR B 1 4 ? -5.77 -8.578 -5.762 1 81.75 4 THR B C 1
ATOM 1555 O O . THR B 1 4 ? -6.016 -7.793 -6.68 1 81.75 4 THR B O 1
ATOM 1558 N N . ASN B 1 5 ? -6.688 -9.414 -5.344 1 78.88 5 ASN B N 1
ATOM 1559 C CA . ASN B 1 5 ? -8.055 -9.438 -5.859 1 78.88 5 ASN B CA 1
ATOM 1560 C C . ASN B 1 5 ? -9.078 -9.516 -4.73 1 78.88 5 ASN B C 1
ATOM 1562 O O . ASN B 1 5 ? -8.867 -10.227 -3.742 1 78.88 5 ASN B O 1
ATOM 1566 N N . GLU B 1 6 ? -10.133 -8.641 -4.945 1 71.56 6 GLU B N 1
ATOM 1567 C CA . GLU B 1 6 ? -11.344 -8.859 -4.152 1 71.56 6 GLU B CA 1
ATOM 1568 C C . GLU B 1 6 ? -12.039 -10.156 -4.551 1 71.56 6 GLU B C 1
ATOM 1570 O O . GLU B 1 6 ? -12.422 -10.328 -5.711 1 71.56 6 GLU B O 1
ATOM 1575 N N . SER B 1 7 ? -12.031 -11.062 -3.742 1 67.06 7 SER B N 1
ATOM 1576 C CA . SER B 1 7 ? -12.289 -12.469 -4.043 1 67.06 7 SER B CA 1
ATOM 1577 C C . SER B 1 7 ? -13.742 -12.695 -4.445 1 67.06 7 SER B C 1
ATOM 1579 O O . SER B 1 7 ? -14.062 -13.695 -5.082 1 67.06 7 SER B O 1
ATOM 1581 N N . HIS B 1 8 ? -14.648 -11.891 -4.203 1 72.25 8 HIS B N 1
ATOM 1582 C CA . HIS B 1 8 ? -16.031 -12.297 -4.375 1 72.25 8 HIS B CA 1
ATOM 1583 C C . HIS B 1 8 ? -16.281 -12.836 -5.777 1 72.25 8 HIS B C 1
ATOM 1585 O O . HIS B 1 8 ? -17.078 -13.766 -5.961 1 72.25 8 HIS B O 1
ATOM 1591 N N . ASN B 1 9 ? -15.609 -12.477 -6.703 1 79.06 9 ASN B N 1
ATOM 1592 C CA . ASN B 1 9 ? -15.844 -12.922 -8.07 1 79.06 9 ASN B CA 1
ATOM 1593 C C . ASN B 1 9 ? -14.555 -13.375 -8.742 1 79.06 9 ASN B C 1
ATOM 1595 O O . ASN B 1 9 ? -14.281 -13.016 -9.891 1 79.06 9 ASN B O 1
ATOM 1599 N N . LEU B 1 10 ? -13.953 -14.359 -8.141 1 87.69 10 LEU B N 1
ATOM 1600 C CA . LEU B 1 10 ? -12.672 -14.812 -8.664 1 87.69 10 LEU B CA 1
ATOM 1601 C C . LEU B 1 10 ? -12.859 -15.656 -9.922 1 87.69 10 LEU B C 1
ATOM 1603 O O . LEU B 1 10 ? -13.641 -16.609 -9.922 1 87.69 10 LEU B O 1
ATOM 1607 N N . ASP B 1 11 ? -12.305 -15.305 -10.992 1 92.06 11 ASP B N 1
ATOM 1608 C CA . ASP B 1 11 ? -12.305 -16 -12.273 1 92.06 11 ASP B CA 1
ATOM 1609 C C . ASP B 1 11 ? -10.969 -16.688 -12.523 1 92.06 11 ASP B C 1
ATOM 1611 O O . ASP B 1 11 ? -9.984 -16.047 -12.898 1 92.06 11 ASP B O 1
ATOM 1615 N N . LEU B 1 12 ? -10.969 -18 -12.406 1 90.81 12 LEU B N 1
ATOM 1616 C CA . LEU B 1 12 ? -9.742 -18.781 -12.508 1 90.81 12 LEU B CA 1
ATOM 1617 C C . LEU B 1 12 ? -9.133 -18.656 -13.906 1 90.81 12 LEU B C 1
ATOM 1619 O O . LEU B 1 12 ? -7.914 -18.656 -14.055 1 90.81 12 LEU B O 1
ATOM 1623 N N . ASN B 1 13 ? -9.953 -18.562 -14.836 1 91.38 13 ASN B N 1
ATOM 1624 C CA . ASN B 1 13 ? -9.461 -18.422 -16.203 1 91.38 13 ASN B CA 1
ATOM 1625 C C . ASN B 1 13 ? -8.672 -17.125 -16.391 1 91.38 13 ASN B C 1
ATOM 1627 O O . ASN B 1 13 ? -7.609 -17.125 -17.016 1 91.38 13 ASN B O 1
ATOM 1631 N N . ALA B 1 14 ? -9.195 -16.078 -15.875 1 93.62 14 ALA B N 1
ATOM 1632 C CA . ALA B 1 14 ? -8.516 -14.781 -15.961 1 93.62 14 ALA B CA 1
ATOM 1633 C C . ALA B 1 14 ? -7.195 -14.812 -15.203 1 93.62 14 ALA B C 1
ATOM 1635 O O . ALA B 1 14 ? -6.184 -14.289 -15.695 1 93.62 14 ALA B O 1
ATOM 1636 N N . VAL B 1 15 ? -7.207 -15.422 -14.047 1 93.62 15 VAL B N 1
ATOM 1637 C CA . VAL B 1 15 ? -6.004 -15.508 -13.227 1 93.62 15 VAL B CA 1
ATOM 1638 C C . VAL B 1 15 ? -4.93 -16.312 -13.961 1 93.62 15 VAL B C 1
ATOM 1640 O O . VAL B 1 15 ? -3.768 -15.898 -14 1 93.62 15 VAL B O 1
ATOM 1643 N N . THR B 1 16 ? -5.309 -17.406 -14.539 1 92.75 16 THR B N 1
ATOM 1644 C CA . THR B 1 16 ? -4.34 -18.25 -15.227 1 92.75 16 THR B CA 1
ATOM 1645 C C . THR B 1 16 ? -3.824 -17.547 -16.484 1 92.75 16 THR B C 1
ATOM 1647 O O . THR B 1 16 ? -2.664 -17.719 -16.859 1 92.75 16 THR B O 1
ATOM 1650 N N . ASP B 1 17 ? -4.66 -16.734 -17.156 1 92.62 17 ASP B N 1
ATOM 1651 C CA . ASP B 1 17 ? -4.191 -15.914 -18.266 1 92.62 17 ASP B CA 1
ATOM 1652 C C . ASP B 1 17 ? -3.08 -14.969 -17.828 1 92.62 17 ASP B C 1
ATOM 1654 O O . ASP B 1 17 ? -2.041 -14.867 -18.484 1 92.62 17 ASP B O 1
ATOM 1658 N N . LEU B 1 18 ? -3.33 -14.336 -16.734 1 93.44 18 LEU B N 1
ATOM 1659 C CA . LEU B 1 18 ? -2.354 -13.398 -16.203 1 93.44 18 LEU B CA 1
ATOM 1660 C C . LEU B 1 18 ? -1.027 -14.094 -15.914 1 93.44 18 LEU B C 1
ATOM 1662 O O . LEU B 1 18 ? 0.037 -13.57 -16.25 1 93.44 18 LEU B O 1
ATOM 1666 N N . ILE B 1 19 ? -1.122 -15.25 -15.305 1 91.69 19 ILE B N 1
ATOM 1667 C CA . ILE B 1 19 ? 0.082 -16.016 -14.984 1 91.69 19 ILE B CA 1
ATOM 1668 C C . ILE B 1 19 ? 0.827 -16.359 -16.266 1 91.69 19 ILE B C 1
ATOM 1670 O O . ILE B 1 19 ? 2.043 -16.172 -16.359 1 91.69 19 ILE B O 1
ATOM 1674 N N . CYS B 1 20 ? 0.111 -16.797 -17.234 1 89.88 20 CYS B N 1
ATOM 1675 C CA . CYS B 1 20 ? 0.706 -17.188 -18.516 1 89.88 20 CYS B CA 1
ATOM 1676 C C . CYS B 1 20 ? 1.366 -16 -19.188 1 89.88 20 CYS B C 1
ATOM 1678 O O . CYS B 1 20 ? 2.473 -16.109 -19.719 1 89.88 20 CYS B O 1
ATOM 1680 N N . TRP B 1 21 ? 0.687 -14.883 -19.188 1 90.44 21 TRP B N 1
ATOM 1681 C CA . TRP B 1 21 ? 1.25 -13.672 -19.781 1 90.44 21 TRP B CA 1
ATOM 1682 C C . TRP B 1 21 ? 2.545 -13.273 -19.078 1 90.44 21 TRP B C 1
ATOM 1684 O O . TRP B 1 21 ? 3.525 -12.914 -19.734 1 90.44 21 TRP B O 1
ATOM 1694 N N . CYS B 1 22 ? 2.527 -13.297 -17.734 1 90 22 CYS B N 1
ATOM 1695 C CA . CYS B 1 22 ? 3.732 -12.992 -16.969 1 90 22 CYS B CA 1
ATOM 1696 C C . CYS B 1 22 ? 4.879 -13.914 -17.375 1 90 22 CYS B C 1
ATOM 1698 O O . CYS B 1 22 ? 6 -13.453 -17.609 1 90 22 CYS B O 1
ATOM 1700 N N . LYS B 1 23 ? 4.633 -15.195 -17.484 1 86.06 23 LYS B N 1
ATOM 1701 C CA . LYS B 1 23 ? 5.652 -16.172 -17.844 1 86.06 23 LYS B CA 1
ATOM 1702 C C . LYS B 1 23 ? 6.191 -15.93 -19.25 1 86.06 23 LYS B C 1
ATOM 1704 O O . LYS B 1 23 ? 7.398 -16.016 -19.484 1 86.06 23 LYS B O 1
ATOM 1709 N N . GLN B 1 24 ? 5.312 -15.633 -20.094 1 86.5 24 GLN B N 1
ATOM 1710 C CA . GLN B 1 24 ? 5.695 -15.367 -21.484 1 86.5 24 GLN B CA 1
ATOM 1711 C C . GLN B 1 24 ? 6.602 -14.141 -21.562 1 86.5 24 GLN B C 1
ATOM 1713 O O . GLN B 1 24 ? 7.469 -14.07 -22.438 1 86.5 24 GLN B O 1
ATOM 1718 N N . LEU B 1 25 ? 6.414 -13.242 -20.688 1 88.75 25 LEU B N 1
ATOM 1719 C CA . LEU B 1 25 ? 7.191 -12.008 -20.703 1 88.75 25 LEU B CA 1
ATOM 1720 C C . LEU B 1 25 ? 8.492 -12.18 -19.922 1 88.75 25 LEU B C 1
ATOM 1722 O O . LEU B 1 25 ? 9.305 -11.258 -19.844 1 88.75 25 LEU B O 1
ATOM 1726 N N . GLY B 1 26 ? 8.633 -13.305 -19.234 1 87.69 26 GLY B N 1
ATOM 1727 C CA . GLY B 1 26 ? 9.883 -13.594 -18.547 1 87.69 26 GLY B CA 1
ATOM 1728 C C . GLY B 1 26 ? 9.867 -13.18 -17.094 1 87.69 26 GLY B C 1
ATOM 1729 O O . GLY B 1 26 ? 10.914 -13.078 -16.453 1 87.69 26 GLY B O 1
ATOM 1730 N N . ILE B 1 27 ? 8.711 -12.867 -16.594 1 87.19 27 ILE B N 1
ATOM 1731 C CA . ILE B 1 27 ? 8.602 -12.555 -15.172 1 87.19 27 ILE B CA 1
ATOM 1732 C C . ILE B 1 27 ? 8.781 -13.82 -14.352 1 87.19 27 ILE B C 1
ATOM 1734 O O . ILE B 1 27 ? 8.023 -14.781 -14.492 1 87.19 27 ILE B O 1
ATOM 1738 N N . LYS B 1 28 ? 9.711 -13.789 -13.453 1 85.56 28 LYS B N 1
ATOM 1739 C CA . LYS B 1 28 ? 10.164 -15.008 -12.781 1 85.56 28 LYS B CA 1
ATOM 1740 C C . LYS B 1 28 ? 9.367 -15.266 -11.508 1 85.56 28 LYS B C 1
ATOM 1742 O O . LYS B 1 28 ? 9.156 -16.422 -11.117 1 85.56 28 LYS B O 1
ATOM 1747 N N . TYR B 1 29 ? 8.938 -14.258 -10.852 1 88.06 29 TYR B N 1
ATOM 1748 C CA . TYR B 1 29 ? 8.258 -14.406 -9.57 1 88.06 29 TYR B CA 1
ATOM 1749 C C . TYR B 1 29 ? 6.883 -13.742 -9.609 1 88.06 29 TYR B C 1
ATOM 1751 O O . TYR B 1 29 ? 6.766 -12.555 -9.93 1 88.06 29 TYR B O 1
ATOM 1759 N N . ILE B 1 30 ? 5.895 -14.578 -9.414 1 91 30 ILE B N 1
ATOM 1760 C CA . ILE B 1 30 ? 4.512 -14.109 -9.406 1 91 30 ILE B CA 1
ATOM 1761 C C . ILE B 1 30 ? 3.871 -14.414 -8.055 1 91 30 ILE B C 1
ATOM 1763 O O . ILE B 1 30 ? 3.963 -15.547 -7.559 1 91 30 ILE B O 1
ATOM 1767 N N . THR B 1 31 ? 3.363 -13.406 -7.414 1 91.06 31 THR B N 1
ATOM 1768 C CA . THR B 1 31 ? 2.625 -13.586 -6.168 1 91.06 31 THR B CA 1
ATOM 1769 C C . THR B 1 31 ? 1.15 -13.242 -6.359 1 91.06 31 THR B C 1
ATOM 1771 O O . THR B 1 31 ? 0.818 -12.164 -6.848 1 91.06 31 THR B O 1
ATOM 1774 N N . LEU B 1 32 ? 0.296 -14.203 -6.062 1 92.75 32 LEU B N 1
ATOM 1775 C CA . LEU B 1 32 ? -1.148 -14 -6.094 1 92.75 32 LEU B CA 1
ATOM 1776 C C . LEU B 1 32 ? -1.719 -13.906 -4.684 1 92.75 32 LEU B C 1
ATOM 1778 O O . LEU B 1 32 ? -1.332 -14.68 -3.803 1 92.75 32 LEU B O 1
ATOM 1782 N N . TYR B 1 33 ? -2.564 -12.891 -4.527 1 91.81 33 TYR B N 1
ATOM 1783 C CA . TYR B 1 33 ? -3.225 -12.719 -3.236 1 91.81 33 TYR B CA 1
ATOM 1784 C C . TYR B 1 33 ? -4.727 -12.523 -3.414 1 91.81 33 TYR B C 1
ATOM 1786 O O . TYR B 1 33 ? -5.16 -11.766 -4.285 1 91.81 33 TYR B O 1
ATOM 1794 N N . ASP B 1 34 ? -5.492 -13.258 -2.648 1 91.75 34 ASP B N 1
ATOM 1795 C CA . ASP B 1 34 ? -6.914 -12.953 -2.529 1 91.75 34 ASP B CA 1
ATOM 1796 C C . ASP B 1 34 ? -7.375 -13.031 -1.074 1 91.75 34 ASP B C 1
ATOM 1798 O O . ASP B 1 34 ? -6.91 -13.891 -0.317 1 91.75 34 ASP B O 1
ATOM 1802 N N . ASP B 1 35 ? -8.305 -12.203 -0.711 1 88.12 35 ASP B N 1
ATOM 1803 C CA . ASP B 1 35 ? -8.648 -11.961 0.686 1 88.12 35 ASP B CA 1
ATOM 1804 C C . ASP B 1 35 ? -9.406 -13.141 1.279 1 88.12 35 ASP B C 1
ATOM 1806 O O . ASP B 1 35 ? -9.289 -13.422 2.475 1 88.12 35 ASP B O 1
ATOM 1810 N N . LEU B 1 36 ? -10.094 -13.875 0.44 1 88.94 36 LEU B N 1
ATOM 1811 C CA . LEU B 1 36 ? -10.914 -14.945 0.981 1 88.94 36 LEU B CA 1
ATOM 1812 C C . LEU B 1 36 ? -10.219 -16.297 0.826 1 88.94 36 LEU B C 1
ATOM 1814 O O . LEU B 1 36 ? -10.758 -17.328 1.247 1 88.94 36 LEU B O 1
ATOM 1818 N N . GLY B 1 37 ? -9.086 -16.312 0.216 1 90.56 37 GLY B N 1
ATOM 1819 C CA . GLY B 1 37 ? -8.336 -17.547 0.061 1 90.56 37 GLY B CA 1
ATOM 1820 C C . GLY B 1 37 ? -8.945 -18.5 -0.957 1 90.56 37 GLY B C 1
ATOM 1821 O O . GLY B 1 37 ? -8.797 -19.719 -0.845 1 90.56 37 GLY B O 1
ATOM 1822 N N . LYS B 1 38 ? -9.602 -17.984 -1.884 1 91.94 38 LYS B N 1
ATOM 1823 C CA . LYS B 1 38 ? -10.234 -18.812 -2.906 1 91.94 38 LYS B CA 1
ATOM 1824 C C . LYS B 1 38 ? -9.195 -19.484 -3.795 1 91.94 38 LYS B C 1
ATOM 1826 O O . LYS B 1 38 ? -9.367 -20.625 -4.215 1 91.94 38 LYS B O 1
ATOM 1831 N N . LEU B 1 39 ? -8.148 -18.844 -4.086 1 91.44 39 LEU B N 1
ATOM 1832 C CA . LEU B 1 39 ? -7.09 -19.406 -4.918 1 91.44 39 LEU B CA 1
ATOM 1833 C C . LEU B 1 39 ? -6.406 -20.562 -4.219 1 91.44 39 LEU B C 1
ATOM 1835 O O . LEU B 1 39 ? -6.152 -21.609 -4.836 1 91.44 39 LEU B O 1
ATOM 1839 N N . LYS B 1 40 ? -6.145 -20.375 -2.969 1 88.69 40 LYS B N 1
ATOM 1840 C CA . LYS B 1 40 ? -5.551 -21.469 -2.197 1 88.69 40 LYS B CA 1
ATOM 1841 C C . LYS B 1 40 ? -6.492 -22.656 -2.123 1 88.69 40 LYS B C 1
ATOM 1843 O O . LYS B 1 40 ? -6.051 -23.812 -2.211 1 88.69 40 LYS B O 1
ATOM 1848 N N . GLY B 1 41 ? -7.672 -22.375 -1.978 1 90.44 41 GLY B N 1
ATOM 1849 C CA . GLY B 1 41 ? -8.664 -23.422 -1.898 1 90.44 41 GLY B CA 1
ATOM 1850 C C . GLY B 1 41 ? -8.875 -24.156 -3.215 1 90.44 41 GLY B C 1
ATOM 1851 O O . GLY B 1 41 ? -9.406 -25.266 -3.242 1 90.44 41 GLY B O 1
ATOM 1852 N N . ASN B 1 42 ? -8.539 -23.5 -4.289 1 90.25 42 ASN B N 1
ATOM 1853 C CA . ASN B 1 42 ? -8.75 -24.062 -5.621 1 90.25 42 ASN B CA 1
ATOM 1854 C C . ASN B 1 42 ? -7.434 -24.281 -6.355 1 90.25 42 ASN B C 1
ATOM 1856 O O . ASN B 1 42 ? -7.359 -24.109 -7.574 1 90.25 42 ASN B O 1
ATOM 1860 N N . GLN B 1 43 ? -6.434 -24.547 -5.613 1 89.5 43 GLN B N 1
ATOM 1861 C CA . GLN B 1 43 ? -5.105 -24.625 -6.211 1 89.5 43 GLN B CA 1
ATOM 1862 C C . GLN B 1 43 ? -5.047 -25.734 -7.262 1 89.5 43 GLN B C 1
ATOM 1864 O O . GLN B 1 43 ? -4.406 -25.578 -8.305 1 89.5 43 GLN B O 1
ATOM 1869 N N . LYS B 1 44 ? -5.746 -26.875 -6.984 1 87.62 44 LYS B N 1
ATOM 1870 C CA . LYS B 1 44 ? -5.754 -27.984 -7.938 1 87.62 44 LYS B CA 1
ATOM 1871 C C . LYS B 1 44 ? -6.34 -27.547 -9.281 1 87.62 44 LYS B C 1
ATOM 1873 O O . LYS B 1 44 ? -5.758 -27.812 -10.336 1 87.62 44 LYS B O 1
ATOM 1878 N N . ASP B 1 45 ? -7.438 -26.906 -9.148 1 90.69 45 ASP B N 1
ATOM 1879 C CA . ASP B 1 45 ? -8.086 -26.422 -10.359 1 90.69 45 ASP B CA 1
ATOM 1880 C C . ASP B 1 45 ? -7.223 -25.375 -11.062 1 90.69 45 ASP B C 1
ATOM 1882 O O . ASP B 1 45 ? -7.176 -25.328 -12.297 1 90.69 45 ASP B O 1
ATOM 1886 N N . LEU B 1 46 ? -6.562 -24.562 -10.312 1 90.81 46 LEU B N 1
ATOM 1887 C CA . LEU B 1 46 ? -5.668 -23.547 -1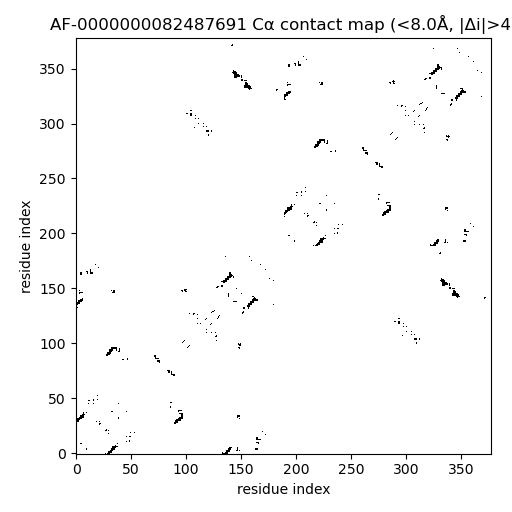0.852 1 90.81 46 LEU B CA 1
ATOM 1888 C C . LEU B 1 46 ? -4.551 -24.188 -11.672 1 90.81 46 LEU B C 1
ATOM 1890 O O . LEU B 1 46 ? -4.309 -23.797 -12.812 1 90.81 46 LEU B O 1
ATOM 1894 N N . PHE B 1 47 ? -4.008 -25.203 -11.172 1 88.62 47 PHE B N 1
ATOM 1895 C CA . PHE B 1 47 ? -2.875 -25.828 -11.836 1 88.62 47 PHE B CA 1
ATOM 1896 C C . PHE B 1 47 ? -3.334 -26.641 -13.047 1 88.62 47 PHE B C 1
ATOM 1898 O O . PHE B 1 47 ? -2.641 -26.703 -14.062 1 88.62 47 PHE B O 1
ATOM 1905 N N . ARG B 1 48 ? -4.445 -27.25 -12.883 1 88.56 48 ARG B N 1
ATOM 1906 C CA . ARG B 1 48 ? -5.008 -27.953 -14.023 1 88.56 48 ARG B CA 1
ATOM 1907 C C . ARG B 1 48 ? -5.227 -27.016 -15.203 1 88.56 48 ARG B C 1
ATOM 1909 O O . ARG B 1 48 ? -4.906 -27.359 -16.344 1 88.56 48 ARG B O 1
ATOM 1916 N N . CYS B 1 49 ? -5.777 -25.875 -14.875 1 89.19 49 CYS B N 1
ATOM 1917 C CA . CYS B 1 49 ? -6.012 -24.875 -15.914 1 89.19 49 CYS B CA 1
ATOM 1918 C C . CYS B 1 49 ? -4.699 -24.406 -16.531 1 89.19 49 CYS B C 1
ATOM 1920 O O . CYS B 1 49 ? -4.594 -24.266 -17.75 1 89.19 49 CYS B O 1
ATOM 1922 N N . LEU B 1 50 ? -3.746 -24.234 -15.727 1 88.5 50 LEU B N 1
ATOM 1923 C CA . LEU B 1 50 ? -2.441 -23.781 -16.203 1 88.5 50 LEU B CA 1
ATOM 1924 C C . LEU B 1 50 ? -1.8 -24.844 -17.094 1 88.5 50 LEU B C 1
ATOM 1926 O O . LEU B 1 50 ? -1.216 -24.516 -18.125 1 88.5 50 LEU B O 1
ATOM 1930 N N . ASP B 1 51 ? -1.927 -26.078 -16.703 1 84.19 51 ASP B N 1
ATOM 1931 C CA . ASP B 1 51 ? -1.399 -27.172 -17.5 1 84.19 51 ASP B CA 1
ATOM 1932 C C . ASP B 1 51 ? -2.068 -27.234 -18.875 1 84.19 51 ASP B C 1
ATOM 1934 O O . ASP B 1 51 ? -1.397 -27.438 -19.891 1 84.19 51 ASP B O 1
ATOM 1938 N N . TYR B 1 52 ? -3.268 -27.094 -18.844 1 86.5 52 TYR B N 1
ATOM 1939 C CA . TYR B 1 52 ? -4.027 -27.109 -20.094 1 86.5 52 TYR B CA 1
ATOM 1940 C C . TYR B 1 52 ? -3.568 -25.984 -21.016 1 86.5 52 TYR B C 1
ATOM 1942 O O . TYR B 1 52 ? -3.293 -26.219 -22.188 1 86.5 52 TYR B O 1
ATOM 1950 N N . LYS B 1 53 ? -3.422 -24.875 -20.516 1 85.5 53 LYS B N 1
ATOM 1951 C CA . LYS B 1 53 ? -3.014 -23.719 -21.312 1 85.5 53 LYS B CA 1
ATOM 1952 C C . LYS B 1 53 ? -1.579 -23.875 -21.812 1 85.5 53 LYS B C 1
ATOM 1954 O O . LYS B 1 53 ? -1.266 -23.5 -22.953 1 85.5 53 LYS B O 1
ATOM 1959 N N . ALA B 1 54 ? -0.802 -24.375 -20.984 1 79.88 54 ALA B N 1
ATOM 1960 C CA . ALA B 1 54 ? 0.583 -24.625 -21.375 1 79.88 54 ALA B CA 1
ATOM 1961 C C . ALA B 1 54 ? 0.66 -25.625 -22.5 1 79.88 54 ALA B C 1
ATOM 1963 O O . ALA B 1 54 ? 1.479 -25.484 -23.422 1 79.88 54 ALA B O 1
ATOM 1964 N N . SER B 1 55 ? -0.193 -26.594 -22.422 1 82.25 55 SER B N 1
ATOM 1965 C CA . SER B 1 55 ? -0.213 -27.641 -23.438 1 82.25 55 SER B CA 1
ATOM 1966 C C . SER B 1 55 ? -0.653 -27.094 -24.797 1 82.25 55 SER B C 1
ATOM 1968 O O . SER B 1 55 ? -0.215 -27.594 -25.844 1 82.25 55 SER B O 1
ATOM 1970 N N . LEU B 1 56 ? -1.456 -26.109 -24.781 1 77.56 56 LEU B N 1
ATOM 1971 C CA . LEU B 1 56 ? -1.926 -25.469 -26 1 77.56 56 LEU B CA 1
ATOM 1972 C C . LEU B 1 56 ? -0.811 -24.672 -26.656 1 77.56 56 LEU B C 1
ATOM 1974 O O . LEU B 1 56 ? -0.772 -24.531 -27.891 1 77.56 56 LEU B O 1
ATOM 1978 N N . LEU B 1 57 ? -0.024 -24.156 -25.891 1 68.62 57 LEU B N 1
ATOM 1979 C CA . LEU B 1 57 ? 1.093 -23.344 -26.375 1 68.62 57 LEU B CA 1
ATOM 1980 C C . LEU B 1 57 ? 2.207 -24.234 -26.906 1 68.62 57 LEU B C 1
ATOM 1982 O O . LEU B 1 57 ? 2.881 -23.875 -27.875 1 68.62 57 LEU B O 1
ATOM 1986 N N . ASP B 1 58 ? 2.504 -25.391 -26.219 1 60.91 58 ASP B N 1
ATOM 1987 C CA . ASP B 1 58 ? 3.512 -26.328 -26.688 1 60.91 58 ASP B CA 1
ATOM 1988 C C . ASP B 1 58 ? 3.061 -27.047 -27.969 1 60.91 58 ASP B C 1
ATOM 1990 O O . ASP B 1 58 ? 3.885 -27.391 -28.812 1 60.91 58 ASP B O 1
ATOM 1994 N N . GLY B 1 59 ? 1.878 -27.438 -28.094 1 55.34 59 GLY B N 1
ATOM 1995 C CA . GLY B 1 59 ? 1.411 -28.125 -29.281 1 55.34 59 GLY B CA 1
ATOM 1996 C C . GLY B 1 59 ? 1.538 -27.297 -30.547 1 55.34 59 GLY B C 1
ATOM 1997 O O . GLY B 1 59 ? 1.683 -27.844 -31.641 1 55.34 59 GLY B O 1
ATOM 1998 N N . ASN B 1 60 ? 1.313 -26.047 -30.516 1 47.19 60 ASN B N 1
ATOM 1999 C CA . ASN B 1 60 ? 1.489 -25.281 -31.75 1 47.19 60 ASN B CA 1
ATOM 2000 C C . ASN B 1 60 ? 2.965 -25.125 -32.094 1 47.19 60 ASN B C 1
ATOM 2002 O O . ASN B 1 60 ? 3.301 -24.594 -33.156 1 47.19 60 ASN B O 1
ATOM 2006 N N . ASN B 1 61 ? 3.945 -25.125 -31.203 1 41.91 61 ASN B N 1
ATOM 2007 C CA . ASN B 1 61 ? 5.352 -25.016 -31.562 1 41.91 61 ASN B CA 1
ATOM 2008 C C . ASN B 1 61 ? 5.938 -26.359 -31.984 1 41.91 61 ASN B C 1
ATOM 2010 O O . ASN B 1 61 ? 6.332 -27.156 -31.125 1 41.91 61 ASN B O 1
ATOM 2014 N N . ASN B 1 62 ? 5.777 -26.953 -33.125 1 36.94 62 ASN B N 1
ATOM 2015 C CA . ASN B 1 62 ? 6.785 -27.688 -33.875 1 36.94 62 ASN B CA 1
ATOM 2016 C C . ASN B 1 62 ? 8.109 -26.922 -33.938 1 36.94 62 ASN B C 1
ATOM 2018 O O . ASN B 1 62 ? 8.914 -27.125 -34.844 1 36.94 62 ASN B O 1
ATOM 2022 N N . HIS B 1 63 ? 8.336 -25.641 -33.75 1 35.69 63 HIS B N 1
ATOM 2023 C CA . HIS B 1 63 ? 9.68 -25.078 -33.75 1 35.69 63 HIS B CA 1
ATOM 2024 C C . HIS B 1 63 ? 10.492 -25.578 -32.562 1 35.69 63 HIS B C 1
ATOM 2026 O O . HIS B 1 63 ? 9.961 -25.719 -31.469 1 35.69 63 HIS B O 1
ATOM 2032 N N . PRO B 1 64 ? 11.828 -26.281 -32.781 1 35.53 64 PRO B N 1
ATOM 2033 C CA . PRO B 1 64 ? 12.836 -26.844 -31.891 1 35.53 64 PRO B CA 1
ATOM 2034 C C . PRO B 1 64 ? 13.07 -25.969 -30.656 1 35.53 64 PRO B C 1
ATOM 2036 O O . PRO B 1 64 ? 13.969 -26.25 -29.859 1 35.53 64 PRO B O 1
ATOM 2039 N N . LEU B 1 65 ? 12.711 -24.75 -30.734 1 31.83 65 LEU B N 1
ATOM 2040 C CA . LEU B 1 65 ? 13.328 -23.891 -29.734 1 31.83 65 LEU B CA 1
ATOM 2041 C C . LEU B 1 65 ? 13.094 -24.438 -28.328 1 31.83 65 LEU B C 1
ATOM 2043 O O . LEU B 1 65 ? 13.984 -24.406 -27.484 1 31.83 65 LEU B O 1
ATOM 2047 N N . THR B 1 66 ? 11.867 -24.375 -27.812 1 33.38 66 THR B N 1
ATOM 2048 C CA . THR B 1 66 ? 11.828 -24.375 -26.359 1 33.38 66 THR B CA 1
ATOM 2049 C C . THR B 1 66 ? 12 -25.797 -25.828 1 33.38 66 THR B C 1
ATOM 2051 O O . THR B 1 66 ? 11.047 -26.562 -25.766 1 33.38 66 THR B O 1
ATOM 2054 N N . LYS B 1 67 ? 12.945 -26.641 -26.281 1 34.97 67 LYS B N 1
ATOM 2055 C CA . LYS B 1 67 ? 13.477 -27.672 -25.406 1 34.97 67 LYS B CA 1
ATOM 2056 C C . LYS B 1 67 ? 13.711 -27.125 -24 1 34.97 67 LYS B C 1
ATOM 2058 O O . LYS B 1 67 ? 14.836 -26.781 -23.641 1 34.97 67 LYS B O 1
ATOM 2063 N N . THR B 1 68 ? 13.031 -26.125 -23.562 1 32.91 68 THR B N 1
ATOM 2064 C CA . THR B 1 68 ? 13.352 -25.875 -22.156 1 32.91 68 THR B CA 1
ATOM 2065 C C . THR B 1 68 ? 13.312 -27.172 -21.359 1 32.91 68 THR B C 1
ATOM 2067 O O . THR B 1 68 ? 12.461 -28.016 -21.594 1 32.91 68 THR B O 1
ATOM 2070 N N . ASN B 1 69 ? 14.453 -27.734 -20.859 1 33.44 69 ASN B N 1
ATOM 2071 C CA . ASN B 1 69 ? 14.578 -28.688 -19.766 1 33.44 69 ASN B CA 1
ATOM 2072 C C . ASN B 1 69 ? 13.391 -28.594 -18.812 1 33.44 69 ASN B C 1
ATOM 2074 O O . ASN B 1 69 ? 13.078 -27.516 -18.297 1 33.44 69 ASN B O 1
ATOM 2078 N N . GLY B 1 70 ? 12.281 -29.312 -19.047 1 35.25 70 GLY B N 1
ATOM 2079 C CA . GLY B 1 70 ? 11.102 -29.578 -18.25 1 35.25 70 GLY B CA 1
ATOM 2080 C C . GLY B 1 70 ? 11.359 -29.547 -16.75 1 35.25 70 GLY B C 1
ATOM 2081 O O . GLY B 1 70 ? 10.688 -30.234 -15.984 1 35.25 70 GLY B O 1
ATOM 2082 N N . ASN B 1 71 ? 12.609 -29.328 -16.359 1 35.78 71 ASN B N 1
ATOM 2083 C CA . ASN B 1 71 ? 12.992 -29.484 -14.969 1 35.78 71 ASN B CA 1
ATOM 2084 C C . ASN B 1 71 ? 12.008 -28.781 -14.039 1 35.78 71 ASN B C 1
ATOM 2086 O O . ASN B 1 71 ? 12.148 -28.844 -12.812 1 35.78 71 ASN B O 1
ATOM 2090 N N . GLY B 1 72 ? 11.5 -27.719 -14.547 1 37.31 72 GLY B N 1
ATOM 2091 C CA . GLY B 1 72 ? 10.812 -27.047 -13.461 1 37.31 72 GLY B CA 1
ATOM 2092 C C . GLY B 1 72 ? 9.516 -27.719 -13.07 1 37.31 72 GLY B C 1
ATOM 2093 O O . GLY B 1 72 ? 8.938 -27.422 -12.023 1 37.31 72 GLY B O 1
ATOM 2094 N N . TYR B 1 73 ? 8.719 -28.125 -14.133 1 35.53 73 TYR B N 1
ATOM 2095 C CA . TYR B 1 73 ? 7.523 -28.859 -13.727 1 35.53 73 TYR B CA 1
ATOM 2096 C C . TYR B 1 73 ? 7.852 -30.312 -13.414 1 35.53 73 TYR B C 1
ATOM 2098 O O . TYR B 1 73 ? 8.297 -31.062 -14.289 1 35.53 73 TYR B O 1
ATOM 2106 N N . THR B 1 74 ? 8.633 -30.703 -12.383 1 35.56 74 THR B N 1
ATOM 2107 C CA . THR B 1 74 ? 8.734 -32.125 -12.07 1 35.56 74 THR B CA 1
ATOM 2108 C C . THR B 1 74 ? 7.352 -32.781 -12.086 1 35.56 74 THR B C 1
ATOM 2110 O O . THR B 1 74 ? 6.449 -32.375 -11.352 1 35.56 74 THR B O 1
ATOM 2113 N N . ARG B 1 75 ? 6.98 -33.312 -13.156 1 35.38 75 ARG B N 1
ATOM 2114 C CA . ARG B 1 75 ? 5.805 -34.188 -13.211 1 35.38 75 ARG B CA 1
ATOM 2115 C C . ARG B 1 75 ? 5.883 -35.281 -12.156 1 35.38 75 ARG B C 1
ATOM 2117 O O . ARG B 1 75 ? 6.918 -35.938 -12.008 1 35.38 75 ARG B O 1
ATOM 2124 N N . PRO B 1 76 ? 5.02 -35.312 -11.062 1 37.31 76 PRO B N 1
ATOM 2125 C CA . PRO B 1 76 ? 5.031 -36.531 -10.25 1 37.31 76 PRO B CA 1
ATOM 2126 C C . PRO B 1 76 ? 5.031 -37.812 -11.086 1 37.31 76 PRO B C 1
ATOM 2128 O O . PRO B 1 76 ? 4.418 -37.844 -12.156 1 37.31 76 PRO B O 1
ATOM 2131 N N . ARG B 1 77 ? 6.051 -38.531 -11 1 36.47 77 ARG B N 1
ATOM 2132 C CA . ARG B 1 77 ? 6.062 -39.938 -11.461 1 36.47 77 ARG B CA 1
ATOM 2133 C C . ARG B 1 77 ? 4.766 -40.625 -11.094 1 36.47 77 ARG B C 1
ATOM 2135 O O . ARG B 1 77 ? 4.184 -40.375 -10.039 1 36.47 77 ARG B O 1
ATOM 2142 N N . ALA B 1 78 ? 4.07 -41.406 -11.961 1 33.38 78 ALA B N 1
ATOM 2143 C CA . ALA B 1 78 ? 2.891 -42.25 -12.023 1 33.38 78 ALA B CA 1
ATOM 2144 C C . ALA B 1 78 ? 2.836 -43.188 -10.828 1 33.38 78 ALA B C 1
ATOM 2146 O O . ALA B 1 78 ? 1.93 -44.031 -10.727 1 33.38 78 ALA B O 1
ATOM 2147 N N . ASN B 1 79 ? 3.879 -43.719 -10.227 1 34.53 79 ASN B N 1
ATOM 2148 C CA . ASN B 1 79 ? 3.498 -44.875 -9.469 1 34.53 79 ASN B CA 1
ATOM 2149 C C . ASN B 1 79 ? 2.396 -44.594 -8.461 1 34.53 79 ASN B C 1
ATOM 2151 O O . ASN B 1 79 ? 1.388 -45.281 -8.398 1 34.53 79 ASN B O 1
ATOM 2155 N N . GLY B 1 80 ? 2.619 -44.75 -7.043 1 34.66 80 GLY B N 1
ATOM 2156 C CA . GLY B 1 80 ? 1.675 -44.969 -5.957 1 34.66 80 GLY B CA 1
ATOM 2157 C C . GLY B 1 80 ? 0.622 -43.875 -5.855 1 34.66 80 GLY B C 1
ATOM 2158 O O . GLY B 1 80 ? 0.422 -43.125 -6.797 1 34.66 80 GLY B O 1
ATOM 2159 N N . THR B 1 81 ? 0.063 -43.594 -4.535 1 35.06 81 THR B N 1
ATOM 2160 C CA . THR B 1 81 ? -1.129 -42.812 -4.207 1 35.06 81 THR B CA 1
ATOM 2161 C C . THR B 1 81 ? -1.07 -41.438 -4.855 1 35.06 81 THR B C 1
ATOM 2163 O O . THR B 1 81 ? -0.073 -40.719 -4.723 1 35.06 81 THR B O 1
ATOM 2166 N N . PRO B 1 82 ? -1.877 -41.188 -5.969 1 35.69 82 PRO B N 1
ATOM 2167 C CA . PRO B 1 82 ? -1.994 -39.906 -6.711 1 35.69 82 PRO B CA 1
ATOM 2168 C C . PRO B 1 82 ? -1.827 -38.688 -5.82 1 35.69 82 PRO B C 1
ATOM 2170 O O . PRO B 1 82 ? -2.799 -38.219 -5.227 1 35.69 82 PRO B O 1
ATOM 2173 N N . SER B 1 83 ? -1.272 -38.844 -4.672 1 35.81 83 SER B N 1
ATOM 2174 C CA . SER B 1 83 ? -1.138 -37.531 -4.07 1 35.81 83 SER B CA 1
ATOM 2175 C C . SER B 1 83 ? -0.663 -36.5 -5.094 1 35.81 83 SER B C 1
ATOM 2177 O O . SER B 1 83 ? 0.423 -36.625 -5.66 1 35.81 83 SER B O 1
ATOM 2179 N N . GLU B 1 84 ? -1.615 -36 -6.02 1 37.09 84 GLU B N 1
ATOM 2180 C CA . GLU B 1 84 ? -1.629 -35 -7.082 1 37.09 84 GLU B CA 1
ATOM 2181 C C . GLU B 1 84 ? -0.591 -33.938 -6.832 1 37.09 84 GLU B C 1
ATOM 2183 O O . GLU B 1 84 ? -0.615 -33.281 -5.785 1 37.09 84 GLU B O 1
ATOM 2188 N N . SER B 1 85 ? 0.565 -34.125 -7.133 1 35.72 85 SER B N 1
ATOM 2189 C CA . SER B 1 85 ? 1.658 -33.156 -7.215 1 35.72 85 SER B CA 1
ATOM 2190 C C . SER B 1 85 ? 1.175 -31.828 -7.758 1 35.72 85 SER B C 1
ATOM 2192 O O . SER B 1 85 ? 0.692 -31.75 -8.891 1 35.72 85 SER B O 1
ATOM 2194 N N . ILE B 1 86 ? 0.33 -31.062 -7.008 1 39.94 86 ILE B N 1
ATOM 2195 C CA . ILE B 1 86 ? 0.119 -29.672 -7.363 1 39.94 86 ILE B CA 1
ATOM 2196 C C . ILE B 1 86 ? 1.363 -29.125 -8.055 1 39.94 86 ILE B C 1
ATOM 2198 O O . ILE B 1 86 ? 2.457 -29.141 -7.488 1 39.94 86 ILE B O 1
ATOM 2202 N N . ASN B 1 87 ? 1.533 -29.406 -9.32 1 44.31 87 ASN B N 1
ATOM 2203 C CA . ASN B 1 87 ? 2.596 -28.828 -10.141 1 44.31 87 ASN B CA 1
ATOM 2204 C C . ASN B 1 87 ? 2.904 -27.391 -9.727 1 44.31 87 ASN B C 1
ATOM 2206 O O . ASN B 1 87 ? 2.021 -26.531 -9.75 1 44.31 87 ASN B O 1
ATOM 2210 N N . TYR B 1 88 ? 3.906 -27.297 -8.75 1 54.06 88 TYR B N 1
ATOM 2211 C CA . TYR B 1 88 ? 4.559 -26.109 -8.219 1 54.06 88 TYR B CA 1
ATOM 2212 C C . TYR B 1 88 ? 5.176 -25.281 -9.344 1 54.06 88 TYR B C 1
ATOM 2214 O O . TYR B 1 88 ? 5.832 -25.812 -10.234 1 54.06 88 TYR B O 1
ATOM 2222 N N . ILE B 1 89 ? 4.43 -24.344 -10.047 1 62.5 89 ILE B N 1
ATOM 2223 C CA . ILE B 1 89 ? 5.074 -23.359 -10.906 1 62.5 89 ILE B CA 1
ATOM 2224 C C . ILE B 1 89 ? 6.145 -22.609 -10.125 1 62.5 89 ILE B C 1
ATOM 2226 O O . ILE B 1 89 ? 5.84 -21.938 -9.133 1 62.5 89 ILE B O 1
ATOM 2230 N N . LYS B 1 90 ? 7.359 -22.938 -10.516 1 77.88 90 LYS B N 1
ATOM 2231 C CA . LYS B 1 90 ? 8.469 -22.234 -9.875 1 77.88 90 LYS B CA 1
ATOM 2232 C C . LYS B 1 90 ? 8.258 -20.734 -9.898 1 77.88 90 LYS B C 1
ATOM 2234 O O . LYS B 1 90 ? 7.891 -20.156 -10.93 1 77.88 90 LYS B O 1
ATOM 2239 N N . GLY B 1 91 ? 8.25 -20.188 -8.781 1 85.75 91 GLY B N 1
ATOM 2240 C CA . GLY B 1 91 ? 8.172 -18.75 -8.695 1 85.75 91 GLY B CA 1
ATOM 2241 C C . GLY B 1 91 ? 6.77 -18.234 -8.43 1 85.75 91 GLY B C 1
ATOM 2242 O O . GLY B 1 91 ? 6.559 -17.031 -8.273 1 85.75 91 GLY B O 1
ATOM 2243 N N . LEU B 1 92 ? 5.824 -19.219 -8.438 1 88.88 92 LEU B N 1
ATOM 2244 C CA . LEU B 1 92 ? 4.449 -18.812 -8.164 1 88.88 92 LEU B CA 1
ATOM 2245 C C . LEU B 1 92 ? 4.133 -18.938 -6.676 1 88.88 92 LEU B C 1
ATOM 2247 O O . LEU B 1 92 ? 4.32 -20 -6.078 1 88.88 92 LEU B O 1
ATOM 2251 N N . THR B 1 93 ? 3.758 -17.844 -6.086 1 89.12 93 THR B N 1
ATOM 2252 C CA . THR B 1 93 ? 3.357 -17.828 -4.684 1 89.12 93 THR B CA 1
ATOM 2253 C C . THR B 1 93 ? 1.891 -17.422 -4.547 1 89.12 93 THR B C 1
ATOM 2255 O O . THR B 1 93 ? 1.436 -16.484 -5.203 1 89.12 93 THR B O 1
ATOM 2258 N N . ILE B 1 94 ? 1.147 -18.172 -3.793 1 90.81 94 ILE B N 1
ATOM 2259 C CA . ILE B 1 94 ? -0.26 -17.875 -3.551 1 90.81 94 ILE B CA 1
ATOM 2260 C C . ILE B 1 94 ? -0.472 -17.562 -2.072 1 90.81 94 ILE B C 1
ATOM 2262 O O . ILE B 1 94 ? -0.11 -18.344 -1.201 1 90.81 94 ILE B O 1
ATOM 2266 N N . LEU B 1 95 ? -1.045 -16.391 -1.861 1 89.69 95 LEU B N 1
ATOM 2267 C CA . LEU B 1 95 ? -1.26 -15.898 -0.502 1 89.69 95 LEU B CA 1
ATOM 2268 C C . LEU B 1 95 ? -2.738 -15.617 -0.253 1 89.69 95 LEU B C 1
ATOM 2270 O O . LEU B 1 95 ? -3.52 -15.5 -1.198 1 89.69 95 LEU B O 1
ATOM 2274 N N . SER B 1 96 ? -3.08 -15.586 0.98 1 90.25 96 SER B N 1
ATOM 2275 C CA . SER B 1 96 ? -4.406 -15.195 1.451 1 90.25 96 SER B CA 1
ATOM 2276 C C . SER B 1 96 ? -4.316 -14.312 2.691 1 90.25 96 SER B C 1
ATOM 2278 O O . SER B 1 96 ? -3.225 -13.898 3.082 1 90.25 96 SER B O 1
ATOM 2280 N N . LYS B 1 97 ? -5.48 -14.016 3.225 1 86.38 97 LYS B N 1
ATOM 2281 C CA . LYS B 1 97 ? -5.547 -13.148 4.398 1 86.38 97 LYS B CA 1
ATOM 2282 C C . LYS B 1 97 ? -4.723 -13.719 5.547 1 86.38 97 LYS B C 1
ATOM 2284 O O . LYS B 1 97 ? -4.195 -12.969 6.375 1 86.38 97 LYS B O 1
ATOM 2289 N N . GLN B 1 98 ? -4.52 -15 5.539 1 85.06 98 GLN B N 1
ATOM 2290 C CA . GLN B 1 98 ? -3.754 -15.656 6.594 1 85.06 98 GLN B CA 1
ATOM 2291 C C . GLN B 1 98 ? -2.281 -15.266 6.527 1 85.06 98 GLN B C 1
ATOM 2293 O O . GLN B 1 98 ? -1.576 -15.305 7.539 1 85.06 98 GLN B O 1
ATOM 2298 N N . GLU B 1 99 ? -1.871 -14.883 5.391 1 83.12 99 GLU B N 1
ATOM 2299 C CA . GLU B 1 99 ? -0.486 -14.461 5.223 1 83.12 99 GLU B CA 1
ATOM 2300 C C . GLU B 1 99 ? -0.355 -12.945 5.348 1 83.12 99 GLU B C 1
ATOM 2302 O O . GLU B 1 99 ? 0.711 -12.383 5.082 1 83.12 99 GLU B O 1
ATOM 2307 N N . GLY B 1 100 ? -1.435 -12.289 5.711 1 81.56 100 GLY B N 1
ATOM 2308 C CA . GLY B 1 100 ? -1.425 -10.844 5.926 1 81.56 100 GLY B CA 1
ATOM 2309 C C . GLY B 1 100 ? -0.998 -10.453 7.328 1 81.56 100 GLY B C 1
ATOM 2310 O O . GLY B 1 100 ? 0.041 -10.906 7.816 1 81.56 100 GLY B O 1
ATOM 2311 N N . ARG B 1 101 ? -1.755 -9.703 7.957 1 80.81 101 ARG B N 1
ATOM 2312 C CA . ARG B 1 101 ? -1.46 -9.172 9.281 1 80.81 101 ARG B CA 1
ATOM 2313 C C . ARG B 1 101 ? -1.271 -10.297 10.297 1 80.81 101 ARG B C 1
ATOM 2315 O O . ARG B 1 101 ? -0.449 -10.188 11.203 1 80.81 101 ARG B O 1
ATOM 2322 N N . GLN B 1 102 ? -2.031 -11.344 10.078 1 83.94 102 GLN B N 1
ATOM 2323 C CA . GLN B 1 102 ? -1.92 -12.469 11 1 83.94 102 GLN B CA 1
ATOM 2324 C C . GLN B 1 102 ? -0.53 -13.094 10.938 1 83.94 102 GLN B C 1
ATOM 2326 O O . GLN B 1 102 ? 0.064 -13.406 11.969 1 83.94 102 GLN B O 1
ATOM 2331 N N . LYS B 1 103 ? -0.124 -13.305 9.789 1 86.19 103 LYS B N 1
ATOM 2332 C CA . LYS B 1 103 ? 1.227 -13.836 9.633 1 86.19 103 LYS B CA 1
ATOM 2333 C C . LYS B 1 103 ? 2.264 -12.891 10.227 1 86.19 103 LYS B C 1
ATOM 2335 O O . LYS B 1 103 ? 3.248 -13.336 10.82 1 86.19 103 LYS B O 1
ATOM 2340 N N . PHE B 1 104 ? 2.053 -11.672 10.008 1 83.75 104 PHE B N 1
ATOM 2341 C CA . PHE B 1 104 ? 2.953 -10.664 10.547 1 83.75 104 PHE B CA 1
ATOM 2342 C C . PHE B 1 104 ? 3.049 -10.781 12.07 1 83.75 104 PHE B C 1
ATOM 2344 O O . PHE B 1 104 ? 4.148 -10.758 12.625 1 83.75 104 PHE B O 1
ATOM 2351 N N . VAL B 1 105 ? 1.99 -10.922 12.711 1 85.44 105 VAL B N 1
ATOM 2352 C CA . VAL B 1 105 ? 1.941 -11.039 14.164 1 85.44 105 VAL B CA 1
ATOM 2353 C C . VAL B 1 105 ? 2.654 -12.312 14.609 1 85.44 105 VAL B C 1
ATOM 2355 O O . VAL B 1 105 ? 3.414 -12.305 15.578 1 85.44 105 VAL B O 1
ATOM 2358 N N . ARG B 1 106 ? 2.43 -13.367 13.898 1 86.38 106 ARG B N 1
ATOM 2359 C CA . ARG B 1 106 ? 3.1 -14.625 14.211 1 86.38 106 ARG B CA 1
ATOM 2360 C C . ARG B 1 106 ? 4.609 -14.492 14.055 1 86.38 106 ARG B C 1
ATOM 2362 O O . ARG B 1 106 ? 5.371 -14.992 14.891 1 86.38 106 ARG B O 1
ATOM 2369 N N . ASP B 1 107 ? 4.949 -13.828 13.008 1 85.88 107 ASP B N 1
ATOM 2370 C CA . ASP B 1 107 ? 6.375 -13.648 12.75 1 85.88 107 ASP B CA 1
ATOM 2371 C C . ASP B 1 107 ? 7.023 -12.789 13.836 1 85.88 107 ASP B C 1
ATOM 2373 O O . ASP B 1 107 ? 8.164 -13.031 14.227 1 85.88 107 ASP B O 1
ATOM 2377 N N . ILE B 1 108 ? 6.352 -11.859 14.289 1 83.31 108 ILE B N 1
ATOM 2378 C CA . ILE B 1 108 ? 6.84 -11.008 15.367 1 83.31 108 ILE B CA 1
ATOM 2379 C C . ILE B 1 108 ? 7.02 -11.836 16.641 1 83.31 108 ILE B C 1
ATOM 2381 O O . ILE B 1 108 ? 8.008 -11.672 17.359 1 83.31 108 ILE B O 1
ATOM 2385 N N . LYS B 1 109 ? 6.074 -12.656 16.859 1 83.31 109 LYS B N 1
ATOM 2386 C CA . LYS B 1 109 ? 6.18 -13.531 18.031 1 83.31 109 LYS B CA 1
ATOM 2387 C C . LYS B 1 109 ? 7.445 -14.391 17.953 1 83.31 109 LYS B C 1
ATOM 2389 O O . LYS B 1 109 ? 8.125 -14.586 18.969 1 83.31 109 LYS B O 1
ATOM 2394 N N . ASN B 1 110 ? 7.711 -14.797 16.828 1 83.06 110 ASN B N 1
ATOM 2395 C CA . ASN B 1 110 ? 8.906 -15.602 16.625 1 83.06 110 ASN B CA 1
ATOM 2396 C C . ASN B 1 110 ? 10.18 -14.789 16.859 1 83.06 110 ASN B C 1
ATOM 2398 O O . ASN B 1 110 ? 11.195 -15.328 17.297 1 83.06 110 ASN B O 1
ATOM 2402 N N . LEU B 1 111 ? 10.133 -13.547 16.562 1 81.25 111 LEU B N 1
ATOM 2403 C CA . LEU B 1 111 ? 11.266 -12.648 16.75 1 81.25 111 LEU B CA 1
ATOM 2404 C C . LEU B 1 111 ? 11.539 -12.422 18.234 1 81.25 111 LEU B C 1
ATOM 2406 O O . LEU B 1 111 ? 12.648 -12.055 18.609 1 81.25 111 LEU B O 1
ATOM 2410 N N . LEU B 1 112 ? 10.523 -12.602 19 1 76.19 112 LEU B N 1
ATOM 2411 C CA . LEU B 1 112 ? 10.641 -12.359 20.438 1 76.19 112 LEU B CA 1
ATOM 2412 C C . LEU B 1 112 ? 11.625 -13.328 21.062 1 76.19 112 LEU B C 1
ATOM 2414 O O . LEU B 1 112 ? 12.07 -13.117 22.203 1 76.19 112 LEU B O 1
ATOM 2418 N N . THR B 1 113 ? 11.953 -14.305 20.359 1 76.94 113 THR B N 1
ATOM 2419 C CA . THR B 1 113 ? 12.93 -15.258 20.875 1 76.94 113 THR B CA 1
ATOM 2420 C C . THR B 1 113 ? 14.352 -14.742 20.688 1 76.94 113 THR B C 1
ATOM 2422 O O . THR B 1 113 ? 15.297 -15.273 21.266 1 76.94 113 THR B O 1
ATOM 2425 N N . VAL B 1 114 ? 14.438 -13.703 20 1 76.12 114 VAL B N 1
ATOM 2426 C CA . VAL B 1 114 ? 15.734 -13.109 19.703 1 76.12 114 VAL B CA 1
ATOM 2427 C C . VAL B 1 114 ? 16.016 -11.953 20.672 1 76.12 114 VAL B C 1
ATOM 2429 O O . VAL B 1 114 ? 15.078 -11.289 21.125 1 76.12 114 VAL B O 1
ATOM 2432 N N . GLU B 1 115 ? 17.203 -11.781 21 1 79.94 115 GLU B N 1
ATOM 2433 C CA . GLU B 1 115 ? 17.578 -10.656 21.859 1 79.94 115 GLU B CA 1
ATOM 2434 C C . GLU B 1 115 ? 17.203 -9.328 21.203 1 79.94 115 GLU B C 1
ATOM 2436 O O . GLU B 1 115 ? 17.469 -9.109 20.031 1 79.94 115 GLU B O 1
ATOM 2441 N N . PRO B 1 116 ? 16.641 -8.484 22 1 78.81 116 PRO B N 1
ATOM 2442 C CA . PRO B 1 116 ? 16.156 -7.207 21.469 1 78.81 116 PRO B CA 1
ATOM 2443 C C . PRO B 1 116 ? 17.25 -6.418 20.75 1 78.81 116 PRO B C 1
ATOM 2445 O O . PRO B 1 116 ? 16.969 -5.762 19.75 1 78.81 116 PRO B O 1
ATOM 2448 N N . ASP B 1 117 ? 18.438 -6.492 21.234 1 82.94 117 ASP B N 1
ATOM 2449 C CA . ASP B 1 117 ? 19.531 -5.695 20.672 1 82.94 117 ASP B CA 1
ATOM 2450 C C . ASP B 1 117 ? 19.906 -6.191 19.281 1 82.94 117 ASP B C 1
ATOM 2452 O O . ASP B 1 117 ? 20.562 -5.477 18.531 1 82.94 117 ASP B O 1
ATOM 2456 N N . ARG B 1 118 ? 19.484 -7.336 19.031 1 84.94 118 ARG B N 1
ATOM 2457 C CA . ARG B 1 118 ? 19.828 -7.938 17.75 1 84.94 118 ARG B CA 1
ATOM 2458 C C . ARG B 1 118 ? 18.766 -7.656 16.703 1 84.94 118 ARG B C 1
ATOM 2460 O O . ARG B 1 118 ? 18.953 -7.945 15.516 1 84.94 118 ARG B O 1
ATOM 2467 N N . ILE B 1 119 ? 17.719 -7.098 17.109 1 85.56 119 ILE B N 1
ATOM 2468 C CA . ILE B 1 119 ? 16.594 -6.875 16.203 1 85.56 119 ILE B CA 1
ATOM 2469 C C . ILE B 1 119 ? 16.797 -5.566 15.445 1 85.56 119 ILE B C 1
ATOM 2471 O O . ILE B 1 119 ? 16.844 -4.492 16.047 1 85.56 119 ILE B O 1
ATOM 2475 N N . ASP B 1 120 ? 17.109 -5.688 14.18 1 87.38 120 ASP B N 1
ATOM 2476 C CA . ASP B 1 120 ? 17.203 -4.547 13.273 1 87.38 120 ASP B CA 1
ATOM 2477 C C . ASP B 1 120 ? 16.359 -4.773 12.016 1 87.38 120 ASP B C 1
ATOM 2479 O O . ASP B 1 120 ? 15.641 -5.77 11.914 1 87.38 120 ASP B O 1
ATOM 2483 N N . ILE B 1 121 ? 16.438 -3.801 11.141 1 84.31 121 ILE B N 1
ATOM 2484 C CA . ILE B 1 121 ? 15.609 -3.842 9.945 1 84.31 121 ILE B CA 1
ATOM 2485 C C . ILE B 1 121 ? 15.938 -5.09 9.125 1 84.31 121 ILE B C 1
ATOM 2487 O O . ILE B 1 121 ? 15.047 -5.746 8.594 1 84.31 121 ILE B O 1
ATOM 2491 N N . GLU B 1 122 ? 17.172 -5.359 9.078 1 84.31 122 GLU B N 1
ATOM 2492 C CA . GLU B 1 122 ? 17.609 -6.508 8.297 1 84.31 122 GLU B CA 1
ATOM 2493 C C . GLU B 1 122 ? 17.047 -7.809 8.859 1 84.31 122 GLU B C 1
ATOM 2495 O O . GLU B 1 122 ? 16.594 -8.672 8.109 1 84.31 122 GLU B O 1
ATOM 2500 N N . LEU B 1 123 ? 17.125 -7.949 10.117 1 84.94 123 LEU B N 1
ATOM 2501 C CA . LEU B 1 123 ? 16.609 -9.156 10.766 1 84.94 123 LEU B CA 1
ATOM 2502 C C . LEU B 1 123 ? 15.102 -9.258 10.578 1 84.94 123 LEU B C 1
ATOM 2504 O O . LEU B 1 123 ? 14.578 -10.344 10.312 1 84.94 123 LEU B O 1
ATOM 2508 N N . VAL B 1 124 ? 14.406 -8.188 10.781 1 84.5 124 VAL B N 1
ATOM 2509 C CA . VAL B 1 124 ? 12.961 -8.172 10.609 1 84.5 124 VAL B CA 1
ATOM 2510 C C . VAL B 1 124 ? 12.602 -8.562 9.18 1 84.5 124 VAL B C 1
ATOM 2512 O O . VAL B 1 124 ? 11.695 -9.375 8.961 1 84.5 124 VAL B O 1
ATOM 2515 N N . GLN B 1 125 ? 13.305 -7.945 8.219 1 83.19 125 GLN B N 1
ATOM 2516 C CA . GLN B 1 125 ? 13.086 -8.258 6.812 1 83.19 125 GLN B CA 1
ATOM 2517 C C . GLN B 1 125 ? 13.258 -9.75 6.551 1 83.19 125 GLN B C 1
ATOM 2519 O O . GLN B 1 125 ? 12.5 -10.344 5.781 1 83.19 125 GLN B O 1
ATOM 2524 N N . LYS B 1 126 ? 14.211 -10.336 7.199 1 81.75 126 LYS B N 1
ATOM 2525 C CA . LYS B 1 126 ? 14.484 -11.758 7.023 1 81.75 126 LYS B CA 1
ATOM 2526 C C . LYS B 1 126 ? 13.336 -12.609 7.566 1 81.75 126 LYS B C 1
ATOM 2528 O O . LYS B 1 126 ? 13.008 -13.648 6.992 1 81.75 126 LYS B O 1
ATOM 2533 N N . HIS B 1 127 ? 12.742 -12.172 8.586 1 80.5 127 HIS B N 1
ATOM 2534 C CA . HIS B 1 127 ? 11.719 -12.961 9.258 1 80.5 127 HIS B CA 1
ATOM 2535 C C . HIS B 1 127 ? 10.344 -12.703 8.648 1 80.5 127 HIS B C 1
ATOM 2537 O O . HIS B 1 127 ? 9.516 -13.609 8.555 1 80.5 127 HIS B O 1
ATOM 2543 N N . ILE B 1 128 ? 10.133 -11.492 8.344 1 79 128 ILE B N 1
ATOM 2544 C CA . ILE B 1 128 ? 8.797 -11.062 7.938 1 79 128 ILE B CA 1
ATOM 2545 C C . ILE B 1 128 ? 8.75 -10.898 6.422 1 79 128 ILE B C 1
ATOM 2547 O O . ILE B 1 128 ? 7.707 -11.117 5.801 1 79 128 ILE B O 1
ATOM 2551 N N . GLY B 1 129 ? 9.812 -10.523 5.844 1 72.62 129 GLY B N 1
ATOM 2552 C CA . GLY B 1 129 ? 9.867 -10.18 4.434 1 72.62 129 GLY B CA 1
ATOM 2553 C C . GLY B 1 129 ? 9.969 -11.391 3.523 1 72.62 129 GLY B C 1
ATOM 2554 O O . GLY B 1 129 ? 9.867 -12.523 3.984 1 72.62 129 GLY B O 1
ATOM 2555 N N . TRP B 1 130 ? 9.734 -11.047 2.293 1 73.94 130 TRP B N 1
ATOM 2556 C CA . TRP B 1 130 ? 9.922 -12.039 1.236 1 73.94 130 TRP B CA 1
ATOM 2557 C C . TRP B 1 130 ? 11.32 -11.945 0.642 1 73.94 130 TRP B C 1
ATOM 2559 O O . TRP B 1 130 ? 12.109 -11.078 1.025 1 73.94 130 TRP B O 1
ATOM 2569 N N . THR B 1 131 ? 11.688 -13.047 0.003 1 63.16 131 THR B N 1
ATOM 2570 C CA . THR B 1 131 ? 12.992 -13.062 -0.638 1 63.16 131 THR B CA 1
ATOM 2571 C C . THR B 1 131 ? 13.211 -11.797 -1.461 1 63.16 131 THR B C 1
ATOM 2573 O O . THR B 1 131 ? 14.305 -11.234 -1.467 1 63.16 131 THR B O 1
ATOM 2576 N N . SER B 1 132 ? 12.227 -11.367 -2.086 1 72.12 132 SER B N 1
ATOM 2577 C CA . SER B 1 132 ? 12.297 -10.133 -2.861 1 72.12 132 SER B CA 1
ATOM 2578 C C . SER B 1 132 ? 10.961 -9.398 -2.861 1 72.12 132 SER B C 1
ATOM 2580 O O . SER B 1 132 ? 9.906 -10.023 -2.896 1 72.12 132 SER B O 1
ATOM 2582 N N . ASP B 1 133 ? 11.102 -8.094 -2.727 1 79.44 133 ASP B N 1
ATOM 2583 C CA . ASP B 1 133 ? 9.898 -7.277 -2.82 1 79.44 133 ASP B CA 1
ATOM 2584 C C . ASP B 1 133 ? 9.383 -7.219 -4.258 1 79.44 133 ASP B C 1
ATOM 2586 O O . ASP B 1 133 ? 10.172 -7.176 -5.203 1 79.44 133 ASP B O 1
ATOM 2590 N N . PRO B 1 134 ? 8.094 -7.289 -4.367 1 88.19 134 PRO B N 1
ATOM 2591 C CA . PRO B 1 134 ? 7.578 -7.09 -5.723 1 88.19 134 PRO B CA 1
ATOM 2592 C C . PRO B 1 134 ? 7.898 -5.703 -6.277 1 88.19 134 PRO B C 1
ATOM 2594 O O . PRO B 1 134 ? 7.938 -4.727 -5.523 1 88.19 134 PRO B O 1
ATOM 2597 N N . GLU B 1 135 ? 8.195 -5.691 -7.555 1 87.94 135 GLU B N 1
ATOM 2598 C CA . GLU B 1 135 ? 8.43 -4.402 -8.203 1 87.94 135 GLU B CA 1
ATOM 2599 C C . GLU B 1 135 ? 7.109 -3.715 -8.555 1 87.94 135 GLU B C 1
ATOM 2601 O O . GLU B 1 135 ? 7.02 -2.486 -8.516 1 87.94 135 GLU B O 1
ATOM 2606 N N . MET B 1 136 ? 6.176 -4.531 -8.836 1 92.38 136 MET B N 1
ATOM 2607 C CA . MET B 1 136 ? 4.871 -4.027 -9.25 1 92.38 136 MET B CA 1
ATOM 2608 C C . MET B 1 136 ? 3.748 -4.82 -8.594 1 92.38 136 MET B C 1
ATOM 2610 O O . MET B 1 136 ? 3.834 -6.047 -8.469 1 92.38 136 MET B O 1
ATOM 2614 N N . LEU B 1 137 ? 2.775 -4.137 -8.125 1 93.25 137 LEU B N 1
ATOM 2615 C CA . LEU B 1 137 ? 1.545 -4.719 -7.602 1 93.25 137 LEU B CA 1
ATOM 2616 C C . LEU B 1 137 ? 0.332 -4.23 -8.383 1 93.25 137 LEU B C 1
ATOM 2618 O O . LEU B 1 137 ? 0.165 -3.023 -8.586 1 93.25 137 LEU B O 1
ATOM 2622 N N . VAL B 1 138 ? -0.433 -5.145 -8.906 1 93.94 138 VAL B N 1
ATOM 2623 C CA . VAL B 1 138 ? -1.702 -4.793 -9.539 1 93.94 138 VAL B CA 1
ATOM 2624 C C . VAL B 1 138 ? -2.859 -5.219 -8.641 1 93.94 138 VAL B C 1
ATOM 2626 O O . VAL B 1 138 ? -2.979 -6.395 -8.281 1 93.94 138 VAL B O 1
ATOM 2629 N N . THR B 1 139 ? -3.627 -4.328 -8.227 1 92.94 139 THR B N 1
ATOM 2630 C CA . THR B 1 139 ? -4.797 -4.617 -7.406 1 92.94 139 THR B CA 1
ATOM 2631 C C . THR B 1 139 ? -6.059 -4.664 -8.258 1 92.94 139 THR B C 1
ATOM 2633 O O . THR B 1 139 ? -6.215 -3.867 -9.188 1 92.94 139 THR B O 1
ATOM 2636 N N . PHE B 1 140 ? -6.871 -5.664 -8.023 1 92.06 140 PHE B N 1
ATOM 2637 C CA . PHE B 1 140 ? -8.133 -5.809 -8.742 1 92.06 140 PHE B CA 1
ATOM 2638 C C . PHE B 1 140 ? -9.312 -5.668 -7.793 1 92.06 140 PHE B C 1
ATOM 2640 O O . PHE B 1 140 ? -9.414 -6.391 -6.801 1 92.06 140 PHE B O 1
ATOM 2647 N N . GLY B 1 141 ? -10.227 -4.801 -8.133 1 85.75 141 GLY B N 1
ATOM 2648 C CA . GLY B 1 141 ? -11.422 -4.598 -7.332 1 85.75 141 GLY B CA 1
ATOM 2649 C C . GLY B 1 141 ? -12.055 -3.236 -7.535 1 85.75 141 GLY B C 1
ATOM 2650 O O . GLY B 1 141 ? -11.492 -2.385 -8.227 1 85.75 141 GLY B O 1
ATOM 2651 N N . THR B 1 142 ? -13.195 -3.141 -6.984 1 82.75 142 THR B N 1
ATOM 2652 C CA . THR B 1 142 ? -13.906 -1.872 -7.094 1 82.75 142 THR B CA 1
ATOM 2653 C C . THR B 1 142 ? -13.258 -0.81 -6.211 1 82.75 142 THR B C 1
ATOM 2655 O O . THR B 1 142 ? -13.344 0.385 -6.5 1 82.75 142 THR B O 1
ATOM 2658 N N . LYS B 1 143 ? -12.625 -1.274 -5.172 1 85.94 143 LYS B N 1
ATOM 2659 C CA . LYS B 1 143 ? -11.875 -0.373 -4.309 1 85.94 143 LYS B CA 1
ATOM 2660 C C . LYS B 1 143 ? -10.383 -0.439 -4.609 1 85.94 143 LYS B C 1
ATOM 2662 O O . LYS B 1 143 ? -9.836 -1.521 -4.844 1 85.94 143 LYS B O 1
ATOM 2667 N N . GLN B 1 144 ? -9.828 0.699 -4.664 1 88.12 144 GLN B N 1
ATOM 2668 C CA . GLN B 1 144 ? -8.391 0.76 -4.914 1 88.12 144 GLN B CA 1
ATOM 2669 C C . GLN B 1 144 ? -7.605 0.636 -3.613 1 88.12 144 GLN B C 1
ATOM 2671 O O . GLN B 1 144 ? -7.012 1.611 -3.145 1 88.12 144 GLN B O 1
ATOM 2676 N N . CYS B 1 145 ? -7.621 -0.517 -3.09 1 89.5 145 CYS B N 1
ATOM 2677 C CA . CYS B 1 145 ? -6.949 -0.765 -1.82 1 89.5 145 CYS B CA 1
ATOM 2678 C C . CYS B 1 145 ? -6.168 -2.072 -1.863 1 89.5 145 CYS B C 1
ATOM 2680 O O . CYS B 1 145 ? -6.148 -2.754 -2.889 1 89.5 145 CYS B O 1
ATOM 2682 N N . LEU B 1 146 ? -5.523 -2.4 -0.802 1 89.56 146 LEU B N 1
ATOM 2683 C CA . LEU B 1 146 ? -4.613 -3.541 -0.771 1 89.56 146 LEU B CA 1
ATOM 2684 C C . LEU B 1 146 ? -5.352 -4.812 -0.37 1 89.56 146 LEU B C 1
ATOM 2686 O O . LEU B 1 146 ? -4.824 -5.918 -0.521 1 89.56 146 LEU B O 1
ATOM 2690 N N . PHE B 1 147 ? -6.512 -4.773 0.1 1 87.69 147 PHE B N 1
ATOM 2691 C CA . PHE B 1 147 ? -7.359 -5.883 0.518 1 87.69 147 PHE B CA 1
ATOM 2692 C C . PHE B 1 147 ? -6.625 -6.781 1.509 1 87.69 147 PHE B C 1
ATOM 2694 O O . PHE B 1 147 ? -6.77 -8.008 1.468 1 87.69 147 PHE B O 1
ATOM 2701 N N . GLY B 1 148 ? -5.766 -6.223 2.281 1 86.38 148 GLY B N 1
ATOM 2702 C CA . GLY B 1 148 ? -5.07 -6.973 3.314 1 86.38 148 GLY B CA 1
ATOM 2703 C C . GLY B 1 148 ? -3.76 -7.57 2.836 1 86.38 148 GLY B C 1
ATOM 2704 O O . GLY B 1 148 ? -3.129 -8.352 3.553 1 86.38 148 GLY B O 1
ATOM 2705 N N . PHE B 1 149 ? -3.33 -7.305 1.595 1 90 149 PHE B N 1
ATOM 2706 C CA . PHE B 1 149 ? -2.027 -7.746 1.109 1 90 149 PHE B CA 1
ATOM 2707 C C . PHE B 1 149 ? -0.93 -7.387 2.104 1 90 149 PHE B C 1
ATOM 2709 O O . PHE B 1 149 ? -0.959 -6.312 2.709 1 90 149 PHE B O 1
ATOM 2716 N N . PRO B 1 150 ? 0.05 -8.266 2.232 1 84.75 150 PRO B N 1
ATOM 2717 C CA . PRO B 1 150 ? 1.106 -7.977 3.205 1 84.75 150 PRO B CA 1
ATOM 2718 C C . PRO B 1 150 ? 1.784 -6.629 2.959 1 84.75 150 PRO B C 1
ATOM 2720 O O . PRO B 1 150 ? 2.393 -6.422 1.905 1 84.75 150 PRO B O 1
ATOM 2723 N N . PRO B 1 151 ? 1.744 -5.824 3.902 1 78.38 151 PRO B N 1
ATOM 2724 C CA . PRO B 1 151 ? 2.182 -4.445 3.666 1 78.38 151 PRO B CA 1
ATOM 2725 C C . PRO B 1 151 ? 3.701 -4.293 3.723 1 78.38 151 PRO B C 1
ATOM 2727 O O . PRO B 1 151 ? 4.258 -3.385 3.098 1 78.38 151 PRO B O 1
ATOM 2730 N N . TRP B 1 152 ? 4.363 -5.133 4.5 1 80.75 152 TRP B N 1
ATOM 2731 C CA . TRP B 1 152 ? 5.797 -4.973 4.723 1 80.75 152 TRP B CA 1
ATOM 2732 C C . TRP B 1 152 ? 6.566 -5.062 3.408 1 80.75 152 TRP B C 1
ATOM 2734 O O . TRP B 1 152 ? 7.609 -4.426 3.246 1 80.75 152 TRP B O 1
ATOM 2744 N N . GLN B 1 153 ? 6 -5.629 2.408 1 79.5 153 GLN B N 1
ATOM 2745 C CA . GLN B 1 153 ? 6.688 -5.938 1.157 1 79.5 153 GLN B CA 1
ATOM 2746 C C . GLN B 1 153 ? 6.523 -4.809 0.146 1 79.5 153 GLN B C 1
ATOM 2748 O O . GLN B 1 153 ? 7.074 -4.863 -0.953 1 79.5 153 GLN B O 1
ATOM 2753 N N . LEU B 1 154 ? 5.875 -3.754 0.533 1 85.56 154 LEU B N 1
ATOM 2754 C CA . LEU B 1 154 ? 5.422 -2.824 -0.496 1 85.56 154 LEU B CA 1
ATOM 2755 C C . LEU B 1 154 ? 6.145 -1.486 -0.377 1 85.56 154 LEU B C 1
ATOM 2757 O O . LEU B 1 154 ? 5.621 -0.453 -0.801 1 85.56 154 LEU B O 1
ATOM 2761 N N . ARG B 1 155 ? 7.34 -1.359 0.074 1 79.44 155 ARG B N 1
ATOM 2762 C CA . ARG B 1 155 ? 8.016 -0.087 0.312 1 79.44 155 ARG B CA 1
ATOM 2763 C C . ARG B 1 155 ? 8.188 0.692 -0.987 1 79.44 155 ARG B C 1
ATOM 2765 O O . ARG B 1 155 ? 7.781 1.853 -1.08 1 79.44 155 ARG B O 1
ATOM 2772 N N . LEU B 1 156 ? 8.719 0.101 -2.025 1 82.31 156 LEU B N 1
ATOM 2773 C CA . LEU B 1 156 ? 8.984 0.791 -3.281 1 82.31 156 LEU B CA 1
ATOM 2774 C C . LEU B 1 156 ? 8.195 0.164 -4.426 1 82.31 156 LEU B C 1
ATOM 2776 O O . LEU B 1 156 ? 8.414 0.493 -5.594 1 82.31 156 LEU B O 1
ATOM 2780 N N . THR B 1 157 ? 7.316 -0.709 -4.008 1 89.62 157 THR B N 1
ATOM 2781 C CA . THR B 1 157 ? 6.465 -1.361 -4.996 1 89.62 157 THR B CA 1
ATOM 2782 C C . THR B 1 157 ? 5.531 -0.352 -5.652 1 89.62 157 THR B C 1
ATOM 2784 O O . THR B 1 157 ? 4.887 0.445 -4.969 1 89.62 157 THR B O 1
ATOM 2787 N N . GLU B 1 158 ? 5.559 -0.321 -7 1 91.12 158 GLU B N 1
ATOM 2788 C CA . GLU B 1 158 ? 4.57 0.499 -7.691 1 91.12 158 GLU B CA 1
ATOM 2789 C C . GLU B 1 158 ? 3.205 -0.185 -7.715 1 91.12 158 GLU B C 1
ATOM 2791 O O . GLU B 1 158 ? 3.105 -1.368 -8.047 1 91.12 158 GLU B O 1
ATOM 2796 N N . ILE B 1 159 ? 2.213 0.57 -7.391 1 91.75 159 ILE B N 1
ATOM 2797 C CA . ILE B 1 159 ? 0.89 -0.021 -7.215 1 91.75 159 ILE B CA 1
ATOM 2798 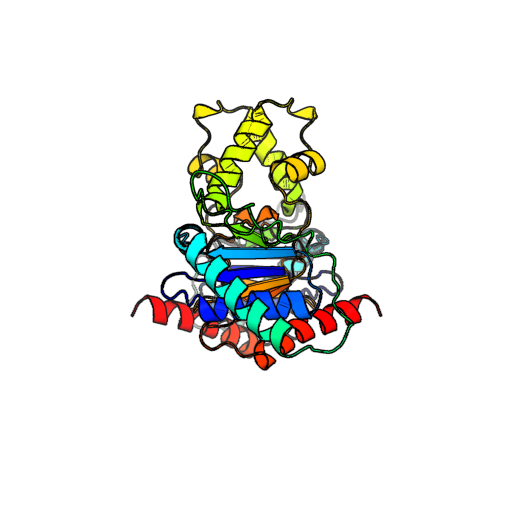C C . ILE B 1 159 ? -0.06 0.513 -8.281 1 91.75 159 ILE B C 1
ATOM 2800 O O . ILE B 1 159 ? -0.218 1.727 -8.43 1 91.75 159 ILE B O 1
ATOM 2804 N N . PHE B 1 160 ? -0.644 -0.394 -9.016 1 91.62 160 PHE B N 1
ATOM 2805 C CA . PHE B 1 160 ? -1.63 -0.08 -10.047 1 91.62 160 PHE B CA 1
ATOM 2806 C C . PHE B 1 160 ? -2.963 -0.749 -9.742 1 91.62 160 PHE B C 1
ATOM 2808 O O . PHE B 1 160 ? -3 -1.887 -9.266 1 91.62 160 PHE B O 1
ATOM 2815 N N . SER B 1 161 ? -4.004 -0.014 -10.039 1 90.31 161 SER B N 1
ATOM 2816 C CA . SER B 1 161 ? -5.316 -0.56 -9.711 1 90.31 161 SER B CA 1
ATOM 2817 C C . SER B 1 161 ? -6.18 -0.697 -10.961 1 90.31 161 SER B C 1
ATOM 2819 O O . SER B 1 161 ? -6.207 0.201 -11.805 1 90.31 161 SER B O 1
ATOM 2821 N N . LEU B 1 162 ? -6.773 -1.822 -11.109 1 90 162 LEU B N 1
ATOM 2822 C CA . LEU B 1 162 ? -7.785 -2.094 -12.125 1 90 162 LEU B CA 1
ATOM 2823 C C . LEU B 1 162 ? -9.094 -2.539 -11.484 1 90 162 LEU B C 1
ATOM 2825 O O . LEU B 1 162 ? -9.086 -3.182 -10.43 1 90 162 LEU B O 1
ATOM 2829 N N . PRO B 1 163 ? -10.203 -2.254 -12.102 1 86.56 163 PRO B N 1
ATOM 2830 C CA . PRO B 1 163 ? -11.492 -2.531 -11.477 1 86.56 163 PRO B CA 1
ATOM 2831 C C . PRO B 1 163 ? -11.773 -4.027 -11.328 1 86.56 163 PRO B C 1
ATOM 2833 O O . PRO B 1 163 ? -12.477 -4.441 -10.406 1 86.56 163 PRO B O 1
ATOM 2836 N N . SER B 1 164 ? -11.328 -4.773 -12.273 1 88.94 164 SER B N 1
ATOM 2837 C CA . SER B 1 164 ? -11.594 -6.207 -12.234 1 88.94 164 SER B CA 1
ATOM 2838 C C . SER B 1 164 ? -10.555 -6.984 -13.023 1 88.94 164 SER B C 1
ATOM 2840 O O . SER B 1 164 ? -10.047 -6.5 -14.039 1 88.94 164 SER B O 1
ATOM 2842 N N . HIS B 1 165 ? -10.242 -8.18 -12.469 1 91.81 165 HIS B N 1
ATOM 2843 C CA . HIS B 1 165 ? -9.391 -9.062 -13.258 1 91.81 165 HIS B CA 1
ATOM 2844 C C . HIS B 1 165 ? -10.211 -9.836 -14.289 1 91.81 165 HIS B C 1
ATOM 2846 O O . HIS B 1 165 ? -9.641 -10.445 -15.203 1 91.81 165 HIS B O 1
ATOM 2852 N N . ARG B 1 166 ? -11.523 -9.797 -14.109 1 90.12 166 ARG B N 1
ATOM 2853 C CA . ARG B 1 166 ? -12.398 -10.516 -15.039 1 90.12 166 ARG B CA 1
ATOM 2854 C C . ARG B 1 166 ? -12.336 -9.906 -16.438 1 90.12 166 ARG B C 1
ATOM 2856 O O . ARG B 1 166 ? -12.328 -8.68 -16.578 1 90.12 166 ARG B O 1
ATOM 2863 N N . ASN B 1 167 ? -12.234 -10.695 -17.453 1 87.81 167 ASN B N 1
ATOM 2864 C CA . ASN B 1 167 ? -12.188 -10.297 -18.859 1 87.81 167 ASN B CA 1
ATOM 2865 C C . ASN B 1 167 ? -10.969 -9.43 -19.156 1 87.81 167 ASN B C 1
ATOM 2867 O O . ASN B 1 167 ? -11.008 -8.578 -20.047 1 87.81 167 ASN B O 1
ATOM 2871 N N . ILE B 1 168 ? -10.016 -9.523 -18.266 1 91.62 168 ILE B N 1
ATOM 2872 C CA . ILE B 1 168 ? -8.781 -8.789 -18.547 1 91.62 168 ILE B CA 1
ATOM 2873 C C . ILE B 1 168 ? -8.203 -9.234 -19.891 1 91.62 168 ILE B C 1
ATOM 2875 O O . ILE B 1 168 ? -8.242 -10.422 -20.219 1 91.62 168 ILE B O 1
ATOM 2879 N N . THR B 1 169 ? -7.754 -8.289 -20.641 1 93.69 169 THR B N 1
ATOM 2880 C CA . THR B 1 169 ? -7.141 -8.586 -21.938 1 93.69 169 THR B CA 1
ATOM 2881 C C . THR B 1 169 ? -5.625 -8.43 -21.859 1 93.69 169 THR B C 1
ATOM 2883 O O . THR B 1 169 ? -5.105 -7.77 -20.953 1 93.69 169 THR B O 1
ATOM 2886 N N . TYR B 1 170 ? -4.996 -9.023 -22.828 1 92.81 170 TYR B N 1
ATOM 2887 C CA . TYR B 1 170 ? -3.547 -8.867 -22.922 1 92.81 170 TYR B CA 1
ATOM 2888 C C . TYR B 1 170 ? -3.16 -7.406 -23.094 1 92.81 170 TYR B C 1
ATOM 2890 O O 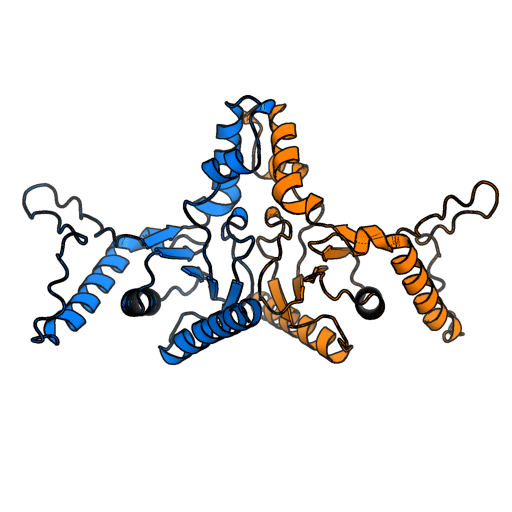. TYR B 1 170 ? -2.188 -6.941 -22.484 1 92.81 170 TYR B O 1
ATOM 2898 N N . LYS B 1 171 ? -3.912 -6.75 -23.812 1 94.44 171 LYS B N 1
ATOM 2899 C CA . LYS B 1 171 ? -3.646 -5.336 -24.047 1 94.44 171 LYS B CA 1
ATOM 2900 C C . LYS B 1 171 ? -3.682 -4.543 -22.75 1 94.44 171 LYS B C 1
ATOM 2902 O O . LYS B 1 171 ? -2.773 -3.756 -22.469 1 94.44 171 LYS B O 1
ATOM 2907 N N . THR B 1 172 ? -4.676 -4.773 -21.984 1 92.88 172 THR B N 1
ATOM 2908 C CA . THR B 1 172 ? -4.801 -4.074 -20.703 1 92.88 172 THR B CA 1
ATOM 2909 C C . THR B 1 172 ? -3.625 -4.398 -19.797 1 92.88 172 THR B C 1
ATOM 2911 O O . THR B 1 172 ? -3.098 -3.518 -19.109 1 92.88 172 THR B O 1
ATOM 2914 N N . PHE B 1 173 ? -3.289 -5.605 -19.875 1 92 173 PHE B N 1
ATOM 2915 C CA . PHE B 1 173 ? -2.168 -6.055 -19.062 1 92 173 PHE B CA 1
ATOM 2916 C C . PHE B 1 173 ? -0.876 -5.371 -19.484 1 92 173 PHE B C 1
ATOM 2918 O O . PHE B 1 173 ? -0.147 -4.828 -18.656 1 92 173 PHE B O 1
ATOM 2925 N N . ILE B 1 174 ? -0.644 -5.285 -20.734 1 92.69 174 ILE B N 1
ATOM 2926 C CA . ILE B 1 174 ? 0.564 -4.672 -21.281 1 92.69 174 ILE B CA 1
ATOM 2927 C C . ILE B 1 174 ? 0.561 -3.174 -20.984 1 92.69 174 ILE B C 1
ATOM 2929 O O . ILE B 1 174 ? 1.603 -2.594 -20.672 1 92.69 174 ILE B O 1
ATOM 2933 N N . ASP B 1 175 ? -0.563 -2.598 -21.094 1 91.25 175 ASP B N 1
ATOM 2934 C CA . ASP B 1 175 ? -0.683 -1.181 -20.766 1 91.25 175 ASP B CA 1
ATOM 2935 C C . ASP B 1 175 ? -0.249 -0.916 -19.328 1 91.25 175 ASP B C 1
ATOM 2937 O O . ASP B 1 175 ? 0.4 0.094 -19.047 1 91.25 175 ASP B O 1
ATOM 2941 N N . CYS B 1 176 ? -0.605 -1.768 -18.453 1 88.69 176 CYS B N 1
ATOM 2942 C CA . CYS B 1 176 ? -0.213 -1.646 -17.047 1 88.69 176 CYS B CA 1
ATOM 2943 C C . CYS B 1 176 ? 1.299 -1.765 -16.891 1 88.69 176 CYS B C 1
ATOM 2945 O O . CYS B 1 176 ? 1.915 -0.987 -16.156 1 88.69 176 CYS B O 1
ATOM 2947 N N . LEU B 1 177 ? 1.891 -2.662 -17.625 1 89.5 177 LEU B N 1
ATOM 2948 C CA . LEU B 1 177 ? 3.332 -2.883 -17.562 1 89.5 177 LEU B CA 1
ATOM 2949 C C . LEU B 1 177 ? 4.09 -1.69 -18.125 1 89.5 177 LEU B C 1
ATOM 2951 O O . LEU B 1 177 ? 5.16 -1.335 -17.641 1 89.5 177 LEU B O 1
ATOM 2955 N N . GLU B 1 178 ? 3.535 -1.133 -19.094 1 88.56 178 GLU B N 1
ATOM 2956 C CA . GLU B 1 178 ? 4.176 0.016 -19.734 1 88.56 178 GLU B CA 1
ATOM 2957 C C . GLU B 1 178 ? 4.195 1.222 -18.797 1 88.56 178 GLU B C 1
ATOM 2959 O O . GLU B 1 178 ? 5.152 1.998 -18.797 1 88.56 178 GLU B O 1
ATOM 2964 N N . LYS B 1 179 ? 3.156 1.355 -18.109 1 84 179 LYS B N 1
ATOM 2965 C CA . LYS B 1 179 ? 3.131 2.43 -17.109 1 84 179 LYS B CA 1
ATOM 2966 C C . LYS B 1 179 ? 4.258 2.268 -16.094 1 84 179 LYS B C 1
ATOM 2968 O O . LYS B 1 179 ? 4.898 3.248 -15.719 1 84 179 LYS B O 1
ATOM 2973 N N . TYR B 1 180 ? 4.441 1.104 -15.758 1 83 180 TYR B N 1
ATOM 2974 C CA . TYR B 1 180 ? 5.535 0.786 -14.852 1 83 180 TYR B CA 1
ATOM 2975 C C . TYR B 1 180 ? 6.883 1.104 -15.484 1 83 180 TYR B C 1
ATOM 2977 O O . TYR B 1 180 ? 7.758 1.695 -14.844 1 83 180 TYR B O 1
ATOM 2985 N N . SER B 1 181 ? 7.113 0.681 -16.656 1 75.88 181 SER B N 1
ATOM 2986 C CA . SER B 1 181 ? 8.375 0.847 -17.375 1 75.88 181 SER B CA 1
ATOM 2987 C C . SER B 1 181 ? 8.695 2.322 -17.594 1 75.88 181 SER B C 1
ATOM 2989 O O . SER B 1 181 ? 9.852 2.736 -17.469 1 75.88 181 SER B O 1
ATOM 2991 N N . ARG B 1 182 ? 7.684 3.082 -17.906 1 70.75 182 ARG B N 1
ATOM 2992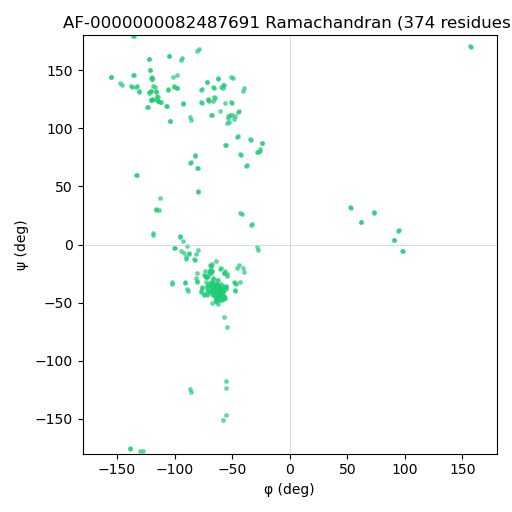 C CA . ARG B 1 182 ? 7.883 4.508 -18.141 1 70.75 182 ARG B CA 1
ATOM 2993 C C . ARG B 1 182 ? 8.383 5.207 -16.875 1 70.75 182 ARG B C 1
ATOM 2995 O O . ARG B 1 182 ? 9.219 6.109 -16.953 1 70.75 182 ARG B O 1
ATOM 3002 N N . THR B 1 183 ? 7.922 4.711 -15.844 1 64.94 183 THR B N 1
ATOM 3003 C CA . THR B 1 183 ? 8.328 5.305 -14.57 1 64.94 183 THR B CA 1
ATOM 3004 C C . THR B 1 183 ? 9.781 4.973 -14.258 1 64.94 183 THR B C 1
ATOM 3006 O O . THR B 1 183 ? 10.523 5.816 -13.75 1 64.94 183 THR B O 1
ATOM 3009 N N . THR B 1 184 ? 10.156 3.797 -14.547 1 60.97 184 THR B N 1
ATOM 3010 C CA . THR B 1 184 ? 11.508 3.34 -14.25 1 60.97 184 THR B CA 1
ATOM 3011 C C . THR B 1 184 ? 12.516 3.998 -15.188 1 60.97 184 THR B C 1
ATOM 3013 O O . THR B 1 184 ? 13.641 4.297 -14.789 1 60.97 184 THR B O 1
ATOM 3016 N N . GLN B 1 185 ? 12.078 4.172 -16.391 1 48.94 185 GLN B N 1
ATOM 3017 C CA . GLN B 1 185 ? 12.953 4.832 -17.359 1 48.94 185 GLN B CA 1
ATOM 3018 C C . GLN B 1 185 ? 13.172 6.297 -16.984 1 48.94 185 GLN B C 1
ATOM 3020 O O . GLN B 1 185 ? 14.242 6.848 -17.234 1 48.94 185 GLN B O 1
ATOM 3025 N N . ARG B 1 186 ? 12.203 6.883 -16.5 1 47.78 186 ARG B N 1
ATOM 3026 C CA . ARG B 1 186 ? 12.344 8.281 -16.109 1 47.78 186 ARG B CA 1
ATOM 3027 C C . ARG B 1 186 ? 13.344 8.438 -14.969 1 47.78 186 ARG B C 1
ATOM 3029 O O . ARG B 1 186 ? 14.023 9.461 -14.859 1 47.78 186 ARG B O 1
ATOM 3036 N N . LEU B 1 187 ? 13.422 7.543 -14.078 1 46.69 187 LEU B N 1
ATOM 3037 C CA . LEU B 1 187 ? 14.406 7.578 -13 1 46.69 187 LEU B CA 1
ATOM 3038 C C . LEU B 1 187 ? 15.805 7.285 -13.523 1 46.69 187 LEU B C 1
ATOM 3040 O O . LEU B 1 187 ? 16.797 7.789 -12.984 1 46.69 187 LEU B O 1
ATOM 3044 N N . GLY B 1 188 ? 15.992 6.328 -14.391 1 38.75 188 GLY B N 1
ATOM 3045 C CA . GLY B 1 188 ? 17.266 5.988 -14.984 1 38.75 188 GLY B CA 1
ATOM 3046 C C . GLY B 1 188 ? 17.781 7.051 -15.945 1 38.75 188 GLY B C 1
ATOM 3047 O O . GLY B 1 188 ? 18.922 6.973 -16.406 1 38.75 188 GLY B O 1
ATOM 3048 N N . ALA B 1 189 ? 16.984 7.84 -16.453 1 35.66 189 ALA B N 1
ATOM 3049 C CA . ALA B 1 189 ? 17.625 8.883 -17.25 1 35.66 189 ALA B CA 1
ATOM 3050 C C . ALA B 1 189 ? 18.172 9.992 -16.359 1 35.66 189 ALA B C 1
ATOM 3052 O O . ALA B 1 189 ? 17.594 10.32 -15.32 1 35.66 189 ALA B O 1
#

Organism: NCBI:txid158383